Protein AF-A0A9D8RDN8-F1 (afdb_monomer_lite)

pLDDT: mean 76.09, std 19.17, range [31.53, 97.44]

Sequence (189 aa):
MEVVAQQPKKQHRLGSVKNFFGAIFNKKVRKIALMTGLLALLVVTGYLNFSLNQKAVSINAGSKTETNMFVTLKENRADSRTAQQMLLQEIVANQAASEEARAEAQTALTNLAETIAYENNTENLISAQCGYEDVIVSRNGNKLNVIVKSAESEISNENLQKIMKILATAMNKERLEPENGDMLYISMM

Radius of gyration: 28.7 Å; chains: 1; bounding box: 55×78×81 Å

Foldseek 3Di:
DDDDDDDDDDDDDPDDPVVVVVQCPPPVVVVVCVVVVVVVVVVVVVVVVVVVVVVVVVQDDPPVNVVVVLVVVVVVVVVVLVVLLVVLVCQLPDPPHDPVSNVVSVVVNVVSVLQVVLQVQLQVQLCVPLVFPGWGWHDDPPDIDIDTPDDPVSDDPVSVVSSVVSNVVSVCCVVPPPPDDDPPDDDDD

Structure (mmCIF, N/CA/C/O backbone):
data_AF-A0A9D8RDN8-F1
#
_entry.id   AF-A0A9D8RDN8-F1
#
loop_
_atom_site.group_PDB
_atom_site.id
_atom_site.type_symbol
_atom_site.label_atom_id
_atom_site.label_alt_id
_atom_site.label_comp_id
_atom_site.label_asym_id
_atom_site.label_entity_id
_atom_site.label_seq_id
_atom_site.pdbx_PDB_ins_code
_atom_site.Cartn_x
_atom_site.Cartn_y
_atom_site.Cartn_z
_atom_site.occupancy
_atom_site.B_iso_or_equiv
_atom_site.auth_seq_id
_atom_site.auth_comp_id
_atom_site.auth_asym_id
_atom_site.auth_atom_id
_atom_site.pdbx_PDB_model_num
ATOM 1 N N . MET A 1 1 ? -33.673 -60.485 44.240 1.00 45.62 1 MET A N 1
ATOM 2 C CA . MET A 1 1 ? -32.841 -59.498 44.954 1.00 45.62 1 MET A CA 1
ATOM 3 C C . MET A 1 1 ? -31.570 -59.322 44.155 1.00 45.62 1 MET A C 1
ATOM 5 O O . MET A 1 1 ? -30.733 -60.206 44.198 1.00 45.62 1 MET A O 1
ATOM 9 N N . GLU A 1 2 ? -31.447 -58.228 43.412 1.00 43.41 2 GLU A N 1
ATOM 10 C CA . GLU A 1 2 ? -30.147 -57.735 42.958 1.00 43.41 2 GLU A CA 1
ATOM 11 C C . GLU A 1 2 ? -30.277 -56.218 42.801 1.00 43.41 2 GLU A C 1
ATOM 13 O O . GLU A 1 2 ? -31.117 -55.723 42.050 1.00 43.41 2 GLU A O 1
ATOM 18 N N . VAL A 1 3 ? -29.552 -55.484 43.643 1.00 47.28 3 VAL A N 1
ATOM 19 C CA . VAL A 1 3 ? -29.590 -54.023 43.725 1.00 47.28 3 VAL A CA 1
ATOM 20 C C . VAL A 1 3 ? -28.458 -53.498 42.852 1.00 47.28 3 VAL A C 1
ATOM 22 O O . VAL A 1 3 ? -27.286 -53.680 43.170 1.00 47.28 3 VAL A O 1
ATOM 25 N N . VAL A 1 4 ? -28.815 -52.854 41.742 1.00 48.41 4 VAL A N 1
ATOM 26 C CA . VAL A 1 4 ? -27.877 -52.187 40.831 1.00 48.41 4 VAL A CA 1
ATOM 27 C C . VAL A 1 4 ? -27.330 -50.930 41.514 1.00 48.41 4 VAL A C 1
ATOM 29 O O . VAL A 1 4 ? -28.049 -49.950 41.708 1.00 48.41 4 VAL A O 1
ATOM 32 N N . ALA A 1 5 ? -26.051 -50.954 41.891 1.00 53.06 5 ALA A N 1
ATOM 33 C CA . ALA A 1 5 ? -25.347 -49.813 42.468 1.00 53.06 5 ALA A CA 1
ATOM 34 C C . ALA A 1 5 ? -24.904 -48.821 41.373 1.00 53.06 5 ALA A C 1
ATOM 36 O O . ALA A 1 5 ? -24.155 -49.168 40.460 1.00 53.06 5 ALA A O 1
ATOM 37 N N . GLN A 1 6 ? -25.353 -47.568 41.479 1.00 56.22 6 GLN A N 1
ATOM 38 C CA . GLN A 1 6 ? -24.897 -46.450 40.648 1.00 56.22 6 GLN A CA 1
ATOM 39 C C . GLN A 1 6 ? -23.481 -46.005 41.052 1.00 56.22 6 GLN A C 1
ATOM 41 O O . GLN A 1 6 ? -23.185 -45.855 42.237 1.00 56.22 6 GLN A O 1
ATOM 46 N N . GLN A 1 7 ? -22.616 -45.732 40.070 1.00 50.09 7 GLN A N 1
ATOM 47 C CA . GLN A 1 7 ? -21.300 -45.120 40.300 1.00 50.09 7 GLN A CA 1
ATOM 48 C C . GLN A 1 7 ? -21.375 -43.578 40.349 1.00 50.09 7 GLN A C 1
ATOM 50 O O . GLN A 1 7 ? -22.148 -42.986 39.591 1.00 50.09 7 GLN A O 1
ATOM 55 N N . PRO A 1 8 ? -20.553 -42.890 41.171 1.00 48.66 8 PRO A N 1
ATOM 56 C CA . PRO A 1 8 ? -20.552 -41.429 41.241 1.00 48.66 8 PRO A CA 1
ATOM 57 C C . PRO A 1 8 ? -19.751 -40.771 40.100 1.00 48.66 8 PRO A C 1
ATOM 59 O O . PRO A 1 8 ? -18.640 -41.180 39.758 1.00 48.66 8 PRO A O 1
ATOM 62 N N . LYS A 1 9 ? -20.311 -39.690 39.539 1.00 51.94 9 LYS A N 1
ATOM 63 C CA . LYS A 1 9 ? -19.714 -38.844 38.490 1.00 51.94 9 LYS A CA 1
ATOM 64 C C . LYS A 1 9 ? -18.412 -38.186 38.978 1.00 51.94 9 LYS A C 1
ATOM 66 O O . LYS A 1 9 ? -18.431 -37.387 39.913 1.00 51.94 9 LYS A O 1
ATOM 71 N N . LYS A 1 10 ? -17.288 -38.453 38.302 1.00 51.03 10 LYS A N 1
ATOM 72 C CA . LYS A 1 10 ? -16.025 -37.720 38.499 1.00 51.03 10 LYS A CA 1
AT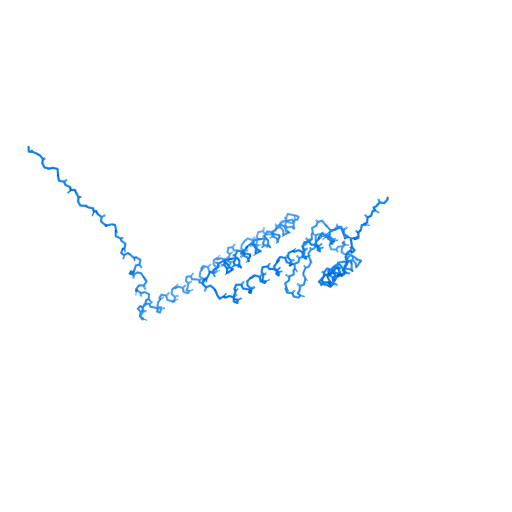OM 73 C C . LYS A 1 10 ? -16.151 -36.310 37.915 1.00 51.03 10 LYS A C 1
ATOM 75 O O . LYS A 1 10 ? -16.248 -36.149 36.702 1.00 51.03 10 LYS A O 1
ATOM 80 N N . GLN A 1 11 ? -16.127 -35.291 38.770 1.00 57.41 11 GLN A N 1
ATOM 81 C CA . GLN A 1 11 ? -15.975 -33.903 38.337 1.00 57.41 11 GLN A CA 1
ATOM 82 C C . GLN A 1 11 ? -14.539 -33.667 37.844 1.00 57.41 11 GLN A C 1
ATOM 84 O O . GLN A 1 11 ? -13.569 -33.899 38.569 1.00 57.41 11 GLN A O 1
ATOM 89 N N . HIS A 1 12 ? -14.406 -33.234 36.592 1.00 44.75 12 HIS A N 1
ATOM 90 C CA . HIS A 1 12 ? -13.127 -32.956 35.944 1.00 44.75 12 HIS A CA 1
ATOM 91 C C . HIS A 1 12 ? -12.540 -31.631 36.468 1.00 44.75 12 HIS A C 1
ATOM 93 O O . HIS A 1 12 ? -13.212 -30.602 36.509 1.00 44.75 12 HIS A O 1
ATOM 99 N N . ARG A 1 13 ? -11.283 -31.667 36.925 1.00 56.88 13 ARG A N 1
ATOM 100 C CA . ARG A 1 13 ? -10.620 -30.603 37.696 1.00 56.88 13 ARG A CA 1
ATOM 101 C C . ARG A 1 13 ? -10.275 -29.385 36.827 1.00 56.88 13 ARG A C 1
ATOM 103 O O . ARG A 1 13 ? -9.250 -29.385 36.155 1.00 56.88 13 ARG A O 1
ATOM 110 N N . LEU A 1 14 ? -11.049 -28.302 36.918 1.00 53.56 14 LEU A N 1
ATOM 111 C CA . LEU A 1 14 ? -10.698 -26.987 36.349 1.00 53.56 14 LEU A CA 1
ATOM 112 C C . LEU A 1 14 ? -9.956 -26.103 37.379 1.00 53.56 14 LEU A C 1
ATOM 114 O O . LEU A 1 14 ? -10.378 -24.997 37.709 1.00 53.56 14 LEU A O 1
ATOM 118 N N . GLY A 1 15 ? -8.868 -26.630 37.954 1.00 52.12 15 GLY A N 1
ATOM 119 C CA . GLY A 1 15 ? -8.150 -26.003 39.077 1.00 52.12 15 GLY A CA 1
ATOM 120 C C . GLY A 1 15 ? -6.841 -25.281 38.735 1.00 52.12 15 GLY A C 1
ATOM 121 O O . GLY A 1 15 ? -6.293 -24.608 39.600 1.00 52.12 15 GLY A O 1
ATOM 122 N N . SER A 1 16 ? -6.310 -25.404 37.512 1.00 57.09 16 SER A N 1
ATOM 123 C CA . SER A 1 16 ? -4.911 -25.007 37.249 1.00 57.09 16 SER A CA 1
ATOM 124 C C . SER A 1 16 ? -4.726 -23.563 36.761 1.00 57.09 16 SER A C 1
ATOM 126 O O . SER A 1 16 ? -3.730 -22.929 37.097 1.00 57.09 16 SER A O 1
ATOM 128 N N . VAL A 1 17 ? -5.684 -22.999 36.015 1.00 58.00 17 VAL A N 1
ATOM 129 C CA . VAL A 1 17 ? -5.518 -21.671 35.380 1.00 58.00 17 VAL A CA 1
ATOM 130 C C . VAL A 1 17 ? -5.727 -20.519 36.372 1.00 58.00 17 VAL A C 1
ATOM 132 O O . VAL A 1 17 ? -5.027 -19.509 36.318 1.00 58.00 17 VAL A O 1
ATOM 135 N N . LYS A 1 18 ? -6.635 -20.684 37.344 1.00 52.75 18 LYS A N 1
ATOM 136 C CA . LYS A 1 18 ? -6.927 -19.658 38.364 1.00 52.75 18 LYS A CA 1
ATOM 137 C C . LYS A 1 18 ? -5.732 -19.390 39.289 1.00 52.75 18 LYS A C 1
ATOM 139 O O . LYS A 1 18 ? -5.486 -18.245 39.658 1.00 52.75 18 LYS A O 1
ATOM 144 N N . ASN A 1 19 ? -4.947 -20.423 39.594 1.00 53.94 19 ASN A N 1
ATOM 145 C CA . ASN A 1 19 ? -3.760 -20.299 40.444 1.00 53.94 19 ASN A CA 1
ATOM 146 C C . ASN A 1 19 ? -2.587 -19.619 39.716 1.00 53.94 19 ASN A C 1
ATOM 148 O O . ASN A 1 19 ? -1.761 -18.974 40.361 1.00 53.94 19 ASN A O 1
ATOM 152 N N . PHE A 1 20 ? -2.535 -19.719 38.383 1.00 56.84 20 PHE A N 1
ATOM 153 C CA . PHE A 1 20 ? -1.478 -19.120 37.567 1.00 56.84 20 PHE A CA 1
ATOM 154 C C . PHE A 1 20 ? -1.588 -17.590 37.531 1.00 56.84 20 PHE A C 1
ATOM 156 O O . PHE A 1 20 ? -0.613 -16.896 37.801 1.00 56.84 20 PHE A O 1
ATOM 163 N N . PHE A 1 21 ? -2.794 -17.054 37.311 1.00 58.03 21 PHE A N 1
ATOM 164 C CA . PHE A 1 21 ? -3.026 -15.606 37.353 1.00 58.03 21 PHE A CA 1
ATOM 165 C C . PHE A 1 21 ? -2.888 -15.025 38.767 1.00 58.03 21 PHE A C 1
ATOM 167 O O . PHE A 1 21 ? -2.326 -13.944 38.926 1.00 58.03 21 PHE A O 1
ATOM 174 N N . GLY A 1 22 ? -3.315 -15.749 39.809 1.00 58.53 22 GLY A N 1
ATOM 175 C CA . GLY A 1 22 ? -3.190 -15.292 41.200 1.00 58.53 22 GLY A CA 1
ATOM 176 C C . GLY A 1 22 ? -1.740 -15.096 41.667 1.00 58.53 22 GLY A C 1
ATOM 177 O O . GLY A 1 22 ? -1.450 -14.155 42.406 1.00 58.53 22 GLY A O 1
ATOM 178 N N . ALA A 1 23 ? -0.805 -15.926 41.193 1.00 57.91 23 ALA A N 1
ATOM 179 C CA . ALA A 1 23 ? 0.614 -15.816 41.540 1.00 57.91 23 ALA A CA 1
ATOM 180 C C . ALA A 1 23 ? 1.294 -14.568 40.937 1.00 57.91 23 ALA A C 1
ATOM 182 O O . ALA A 1 23 ? 2.203 -14.004 41.550 1.00 57.91 23 ALA A O 1
ATOM 183 N N . ILE A 1 24 ? 0.823 -14.098 39.775 1.00 55.66 24 ILE A N 1
ATOM 184 C CA . ILE A 1 24 ? 1.365 -12.934 39.050 1.00 55.66 24 ILE A CA 1
ATOM 185 C C . ILE A 1 24 ? 1.115 -11.618 39.818 1.00 55.66 24 ILE A C 1
ATOM 187 O O . ILE A 1 24 ? 1.923 -10.690 39.740 1.00 55.66 24 ILE A O 1
ATOM 191 N N . PHE A 1 25 ? 0.052 -11.545 40.630 1.00 59.78 25 PHE A N 1
ATOM 192 C CA . PHE A 1 25 ? -0.287 -10.362 41.437 1.00 59.78 25 PHE A CA 1
ATOM 193 C C . PHE A 1 25 ? 0.468 -10.263 42.777 1.00 59.78 25 PHE A C 1
ATOM 195 O O . PHE A 1 25 ? 0.330 -9.265 43.488 1.00 59.78 25 PHE A O 1
ATOM 202 N N . ASN A 1 26 ? 1.315 -11.237 43.132 1.00 71.31 26 ASN A N 1
ATOM 203 C CA . ASN A 1 26 ? 2.139 -11.147 44.338 1.00 71.31 26 ASN A CA 1
ATOM 204 C C . ASN A 1 26 ? 3.275 -10.122 44.147 1.00 71.31 26 ASN A C 1
ATOM 206 O O . ASN A 1 26 ? 4.078 -10.233 43.224 1.00 71.31 26 ASN A O 1
ATOM 210 N N . LYS A 1 27 ? 3.397 -9.146 45.059 1.00 65.94 27 LYS A N 1
ATOM 211 C CA . LYS A 1 27 ? 4.351 -8.018 44.985 1.00 65.94 27 LYS A CA 1
ATOM 212 C C . LYS A 1 27 ? 5.818 -8.439 44.771 1.00 65.94 27 LYS A C 1
ATOM 214 O O . LYS A 1 27 ? 6.570 -7.686 44.153 1.00 65.94 27 LYS A O 1
ATOM 219 N N . LYS A 1 28 ? 6.227 -9.624 45.252 1.00 67.88 28 LYS A N 1
ATOM 220 C CA . LYS A 1 28 ? 7.582 -10.180 45.048 1.00 67.88 28 LYS A CA 1
ATOM 221 C C . LYS A 1 28 ? 7.729 -10.900 43.700 1.00 67.88 28 LYS A C 1
ATOM 223 O O . LYS A 1 28 ? 8.726 -10.702 43.012 1.00 67.88 28 LYS A O 1
ATOM 228 N N . VAL A 1 29 ? 6.722 -11.678 43.298 1.00 64.88 29 VAL A N 1
ATOM 229 C CA . VAL A 1 29 ? 6.714 -12.451 42.039 1.00 64.88 29 VAL A CA 1
ATOM 230 C C . VAL A 1 29 ? 6.503 -11.540 40.830 1.00 64.88 29 VAL A C 1
ATOM 232 O O . VAL A 1 29 ? 7.102 -11.773 39.791 1.00 64.88 29 VAL A O 1
ATOM 235 N N . ARG A 1 30 ? 5.754 -10.440 40.983 1.00 68.94 30 ARG A N 1
ATOM 236 C CA . ARG A 1 30 ? 5.486 -9.448 39.933 1.00 68.94 30 ARG A CA 1
ATOM 237 C C . ARG A 1 30 ? 6.766 -8.895 39.312 1.00 68.94 30 ARG A C 1
ATOM 239 O O . ARG A 1 30 ? 6.854 -8.811 38.097 1.00 68.94 30 ARG A O 1
ATOM 246 N N . LYS A 1 31 ? 7.777 -8.547 40.117 1.00 72.12 31 LYS A N 1
ATOM 247 C CA . LYS A 1 31 ? 9.054 -8.032 39.588 1.00 72.12 31 LYS A CA 1
ATOM 248 C C . LYS A 1 31 ? 9.824 -9.100 38.809 1.00 72.12 31 LYS A C 1
ATOM 250 O O . LYS A 1 31 ? 10.351 -8.799 37.748 1.00 72.12 31 LYS A O 1
ATOM 255 N N . ILE A 1 32 ? 9.854 -10.336 39.308 1.00 80.81 32 ILE A N 1
ATOM 256 C CA . ILE A 1 32 ? 10.555 -11.451 38.654 1.00 80.81 32 ILE A CA 1
ATOM 257 C C . ILE A 1 32 ? 9.836 -11.846 37.358 1.00 80.81 32 ILE A C 1
ATOM 259 O O . ILE A 1 32 ? 10.483 -11.947 36.326 1.00 80.81 32 ILE A O 1
ATOM 263 N N . ALA A 1 33 ? 8.508 -11.979 37.391 1.00 77.19 33 ALA A N 1
ATOM 264 C CA . ALA A 1 33 ? 7.679 -12.306 36.233 1.00 77.19 33 ALA A CA 1
ATOM 265 C C . ALA A 1 33 ? 7.740 -11.227 35.140 1.00 77.19 33 ALA A C 1
ATOM 267 O O . ALA A 1 33 ? 7.762 -11.554 33.958 1.00 77.19 33 ALA A O 1
ATOM 268 N N . LEU A 1 34 ? 7.815 -9.945 35.521 1.00 77.88 34 LEU A N 1
ATOM 269 C CA . LEU A 1 34 ? 8.030 -8.851 34.569 1.00 77.88 34 LEU A CA 1
ATOM 270 C C . LEU A 1 34 ? 9.421 -8.923 33.925 1.00 77.88 34 LEU A C 1
ATOM 272 O O . LEU A 1 34 ? 9.534 -8.738 32.719 1.00 77.88 34 LEU A O 1
ATOM 276 N N . MET A 1 35 ? 10.470 -9.226 34.696 1.00 77.19 35 MET A N 1
ATOM 277 C CA . MET A 1 35 ? 11.841 -9.299 34.173 1.00 77.19 35 MET A CA 1
ATOM 278 C C . MET A 1 35 ? 12.063 -10.521 33.274 1.00 77.19 35 MET A C 1
ATOM 280 O O . MET A 1 35 ? 12.657 -10.394 32.205 1.00 77.19 35 MET A O 1
ATOM 284 N N . THR A 1 36 ? 11.557 -11.697 33.656 1.00 80.31 36 THR A N 1
ATOM 285 C CA . THR A 1 36 ? 11.647 -12.904 32.820 1.00 80.31 36 THR A CA 1
ATOM 286 C C . THR A 1 36 ? 10.751 -12.808 31.590 1.00 80.31 36 THR A C 1
ATOM 288 O O . THR A 1 36 ? 11.163 -13.228 30.512 1.00 80.31 36 THR A O 1
ATOM 291 N N . GLY A 1 37 ? 9.568 -12.199 31.719 1.00 81.44 37 GLY A N 1
ATOM 292 C CA . GLY A 1 37 ? 8.687 -11.896 30.593 1.00 81.44 37 GLY A CA 1
ATOM 293 C C . GLY A 1 37 ? 9.330 -10.935 29.592 1.00 81.44 37 GLY A C 1
ATOM 294 O O . GLY A 1 37 ? 9.278 -11.189 28.392 1.00 81.44 37 GLY A O 1
ATOM 295 N N . LEU A 1 38 ? 10.006 -9.883 30.071 1.00 80.50 38 LEU A N 1
ATOM 296 C CA . LEU A 1 38 ? 10.715 -8.932 29.210 1.00 80.50 38 LEU A CA 1
ATOM 297 C C . LEU A 1 38 ? 11.895 -9.587 28.477 1.00 80.50 38 LEU A C 1
ATOM 299 O O . LEU A 1 38 ? 12.082 -9.347 27.287 1.00 80.50 38 LEU A O 1
ATOM 303 N N . LEU A 1 39 ? 12.654 -10.455 29.155 1.00 86.06 39 LEU A N 1
ATOM 304 C CA . LEU A 1 39 ? 13.759 -11.195 28.540 1.00 86.06 39 LEU A CA 1
ATOM 305 C C . LEU A 1 39 ? 13.264 -12.213 27.500 1.00 86.06 39 LEU A C 1
ATOM 307 O O . LEU A 1 39 ? 13.831 -12.300 26.413 1.00 86.06 39 LEU A O 1
ATOM 311 N N . ALA A 1 40 ? 12.186 -12.943 27.797 1.00 86.38 40 ALA A N 1
ATOM 312 C CA . ALA A 1 40 ? 11.563 -13.869 26.852 1.00 86.38 40 ALA A CA 1
ATOM 313 C C . ALA A 1 40 ? 11.027 -13.135 25.614 1.00 86.38 40 ALA A C 1
ATOM 315 O O . ALA A 1 40 ? 11.231 -13.593 24.491 1.00 86.38 40 ALA A O 1
ATOM 316 N N . LEU A 1 41 ? 10.419 -11.960 25.805 1.00 85.25 41 LEU A N 1
ATOM 317 C CA . LEU A 1 41 ? 9.970 -11.109 24.707 1.00 85.25 41 LEU A CA 1
ATOM 318 C C . LEU A 1 41 ? 11.153 -10.634 23.850 1.00 85.25 41 LEU A C 1
ATOM 320 O O . LEU A 1 41 ? 11.040 -10.627 22.628 1.00 85.25 41 LEU A O 1
ATOM 324 N N . LEU A 1 42 ? 12.298 -10.300 24.458 1.00 86.19 42 LEU A N 1
ATOM 325 C CA . LEU A 1 42 ? 13.508 -9.894 23.733 1.00 86.19 42 LEU A CA 1
ATOM 326 C C . LEU A 1 42 ? 14.086 -11.030 22.883 1.00 86.19 42 LEU A C 1
ATOM 328 O O . LEU A 1 42 ? 14.479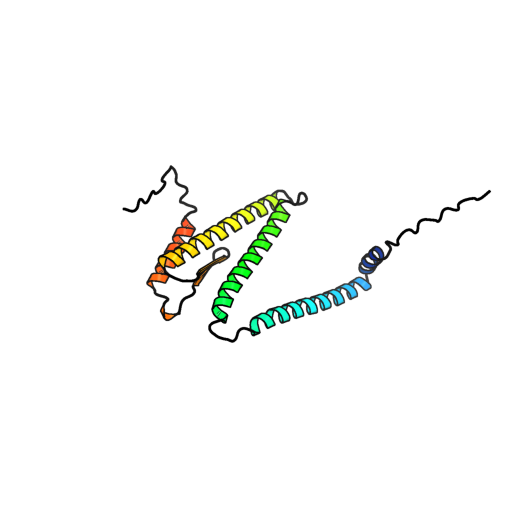 -10.800 21.743 1.00 86.19 42 LEU A O 1
ATOM 332 N N . VAL A 1 43 ? 14.106 -12.256 23.413 1.00 88.38 43 VAL A N 1
ATOM 333 C CA . VAL A 1 43 ? 14.563 -13.443 22.674 1.00 88.38 43 VAL A CA 1
ATOM 334 C C . VAL A 1 43 ? 13.619 -13.756 21.516 1.00 88.38 43 VAL A C 1
ATOM 336 O O . VAL A 1 43 ? 14.090 -14.007 20.413 1.00 88.38 43 VAL A O 1
ATOM 339 N N . VAL A 1 44 ? 12.301 -13.680 21.723 1.00 85.50 44 VAL A N 1
ATOM 340 C CA . VAL A 1 44 ? 11.311 -13.889 20.652 1.00 85.50 44 VAL A CA 1
ATOM 341 C C . VAL A 1 44 ? 11.415 -12.799 19.590 1.00 85.50 44 VAL A C 1
ATOM 343 O O . VAL A 1 44 ? 11.428 -13.109 18.404 1.00 85.50 44 VAL A O 1
ATOM 346 N N . THR A 1 45 ? 11.550 -11.536 19.998 1.00 83.75 45 THR A N 1
ATOM 347 C CA . THR A 1 45 ? 11.674 -10.399 19.075 1.00 83.75 45 THR A CA 1
ATOM 348 C C . THR A 1 45 ? 12.990 -10.464 18.297 1.00 83.75 45 THR A C 1
ATOM 350 O O . THR A 1 45 ? 12.997 -10.265 17.085 1.00 83.75 45 THR A O 1
ATOM 353 N N . GLY A 1 46 ? 14.097 -10.808 18.961 1.00 85.75 46 GLY A N 1
ATOM 354 C CA . GLY A 1 46 ? 15.400 -11.015 18.328 1.00 85.75 46 GLY A CA 1
ATOM 355 C C . GLY A 1 46 ? 15.418 -12.222 17.388 1.00 85.75 46 GLY A C 1
ATOM 356 O O . GLY A 1 46 ? 15.968 -12.136 16.293 1.00 85.75 46 GLY A O 1
ATOM 357 N N . TYR A 1 47 ? 14.758 -13.320 17.765 1.00 84.88 47 TYR A N 1
ATOM 358 C CA . TYR A 1 47 ? 14.613 -14.506 16.920 1.00 84.88 47 TYR A CA 1
ATOM 359 C C . TYR A 1 47 ? 13.739 -14.234 15.691 1.00 84.88 47 TYR A C 1
ATOM 361 O O . TYR A 1 47 ? 14.115 -14.619 14.585 1.00 84.88 47 TYR A O 1
ATOM 369 N N . LEU A 1 48 ? 12.613 -13.527 15.851 1.00 78.94 48 LEU A N 1
ATOM 370 C CA . LEU A 1 48 ? 11.785 -13.082 14.726 1.00 78.94 48 LEU A CA 1
ATOM 371 C C . LEU A 1 48 ? 12.590 -12.185 13.788 1.00 78.94 48 LEU A C 1
ATOM 373 O O . LEU A 1 48 ? 12.585 -12.420 12.585 1.00 78.94 48 LEU A O 1
ATOM 377 N N . ASN A 1 49 ? 13.327 -11.210 14.326 1.00 80.25 49 ASN A N 1
ATOM 378 C CA . ASN A 1 49 ? 14.164 -10.324 13.522 1.00 80.25 49 ASN A CA 1
ATOM 379 C C . ASN A 1 49 ? 15.221 -11.120 12.732 1.00 80.25 49 ASN A C 1
ATOM 381 O O . ASN A 1 49 ? 15.314 -10.974 11.520 1.00 80.25 49 ASN A O 1
ATOM 385 N N . PHE A 1 50 ? 15.935 -12.047 13.376 1.00 78.88 50 PHE A N 1
ATOM 386 C CA . PHE A 1 50 ? 16.955 -12.883 12.735 1.00 78.88 50 PHE A CA 1
ATOM 387 C C . PHE A 1 50 ? 16.386 -13.861 11.689 1.00 78.88 50 PHE A C 1
ATOM 389 O O . PHE A 1 50 ? 16.971 -14.040 10.622 1.00 78.88 50 PHE A O 1
ATOM 396 N N . SER A 1 51 ? 15.232 -14.476 11.957 1.00 78.25 51 SER A N 1
ATOM 397 C CA . SER A 1 51 ? 14.554 -15.385 11.019 1.00 78.25 51 SER A CA 1
ATOM 398 C C . SER A 1 51 ? 14.022 -14.646 9.785 1.00 78.25 51 SER A C 1
ATOM 400 O O . SER A 1 51 ? 14.145 -15.132 8.661 1.00 78.25 51 SER A O 1
ATOM 402 N N . LEU A 1 52 ? 13.504 -13.428 9.972 1.00 61.97 52 LEU A N 1
ATOM 403 C CA . LEU A 1 52 ? 13.071 -12.559 8.876 1.00 61.97 52 LEU A CA 1
ATOM 404 C C . LEU A 1 52 ? 14.263 -12.038 8.058 1.00 61.97 52 LEU A C 1
ATOM 406 O O . LEU A 1 52 ? 14.184 -11.989 6.833 1.00 61.97 52 LEU A O 1
ATOM 410 N N . ASN A 1 53 ? 15.391 -11.727 8.703 1.00 66.25 53 ASN A N 1
ATOM 411 C CA . ASN A 1 53 ? 16.577 -11.215 8.012 1.00 66.25 53 ASN A CA 1
ATOM 412 C C . ASN A 1 53 ? 17.363 -12.314 7.263 1.00 66.25 53 ASN A C 1
ATOM 414 O O . ASN A 1 53 ? 17.962 -12.044 6.228 1.00 66.25 53 ASN A O 1
ATOM 418 N N . GLN A 1 54 ? 17.309 -13.581 7.693 1.00 59.22 54 GLN A N 1
ATOM 419 C CA . GLN A 1 54 ? 17.878 -14.696 6.913 1.00 59.22 54 GLN A CA 1
ATOM 420 C C . GLN A 1 54 ? 17.128 -14.958 5.595 1.00 59.22 54 GLN A C 1
ATOM 422 O O . GLN A 1 54 ? 17.747 -15.341 4.599 1.00 59.22 54 GLN A O 1
ATOM 427 N N . LYS A 1 55 ? 15.815 -14.686 5.542 1.00 56.31 55 LYS A N 1
ATOM 428 C CA . LYS A 1 55 ? 15.055 -14.716 4.280 1.00 56.31 55 LYS A CA 1
ATOM 429 C C . LYS A 1 55 ? 15.519 -13.625 3.305 1.00 56.31 55 LYS A C 1
ATOM 431 O O . LYS A 1 55 ? 15.531 -13.865 2.103 1.00 56.31 55 LYS A O 1
ATOM 436 N N . ALA A 1 56 ? 15.981 -12.480 3.814 1.00 57.66 56 ALA A N 1
ATOM 437 C CA . ALA A 1 56 ? 16.553 -11.401 3.006 1.00 57.66 56 ALA A CA 1
ATOM 438 C C . ALA A 1 56 ? 17.988 -11.695 2.507 1.00 57.66 56 ALA A C 1
ATOM 440 O O . ALA A 1 56 ? 18.374 -11.229 1.441 1.00 57.66 56 ALA A O 1
ATOM 441 N N . VAL A 1 57 ? 18.773 -12.511 3.225 1.00 51.50 57 VAL A N 1
ATOM 442 C CA . VAL A 1 57 ? 20.171 -12.855 2.866 1.00 51.50 57 VAL A CA 1
ATOM 443 C C . VAL A 1 57 ? 20.273 -13.933 1.768 1.00 51.50 57 VAL A C 1
ATOM 445 O O . VAL A 1 57 ? 21.321 -14.095 1.149 1.00 51.50 57 VAL A O 1
ATOM 448 N N . SER A 1 58 ? 19.175 -14.619 1.435 1.00 50.94 58 SER A N 1
ATOM 449 C CA . SER A 1 58 ? 19.138 -15.638 0.363 1.00 50.94 58 SER A CA 1
ATOM 450 C C . SER A 1 58 ? 19.060 -15.046 -1.059 1.00 50.94 58 SER A C 1
ATOM 452 O O . SER A 1 58 ? 18.941 -15.775 -2.043 1.00 50.94 58 SER A O 1
ATOM 454 N N . ILE A 1 59 ? 19.107 -13.719 -1.182 1.00 50.03 59 ILE A N 1
ATOM 455 C CA . ILE A 1 59 ? 18.937 -12.978 -2.430 1.00 50.03 59 ILE A CA 1
ATOM 456 C C . ILE A 1 59 ? 20.308 -12.785 -3.099 1.00 50.03 59 ILE A C 1
ATOM 458 O O . ILE A 1 59 ? 20.899 -11.715 -3.039 1.00 50.03 59 ILE A O 1
ATOM 462 N N . ASN A 1 60 ? 20.852 -13.832 -3.720 1.00 57.50 60 ASN A N 1
ATOM 463 C CA . ASN A 1 60 ? 22.003 -13.707 -4.624 1.00 57.50 60 ASN A CA 1
ATOM 464 C C . ASN A 1 60 ? 21.943 -14.758 -5.744 1.00 57.50 60 ASN A C 1
ATOM 466 O O . ASN A 1 60 ? 22.597 -15.795 -5.679 1.00 57.50 60 ASN A O 1
ATOM 470 N N . ALA A 1 61 ? 21.150 -14.477 -6.782 1.00 45.47 61 ALA A N 1
ATOM 471 C CA . ALA A 1 61 ? 21.352 -14.977 -8.145 1.00 45.47 61 ALA A CA 1
ATOM 472 C C . ALA A 1 61 ? 20.536 -14.106 -9.121 1.00 45.47 61 ALA A C 1
ATOM 474 O O . ALA A 1 61 ? 19.308 -14.204 -9.190 1.00 45.47 61 ALA A O 1
ATOM 475 N N . GLY A 1 62 ? 21.234 -13.220 -9.840 1.00 51.09 62 GLY A N 1
ATOM 476 C CA . GLY A 1 62 ? 20.662 -12.257 -10.784 1.00 51.09 62 GLY A CA 1
ATOM 477 C C . GLY A 1 62 ? 19.719 -12.893 -11.812 1.00 51.09 62 GLY A C 1
ATOM 478 O O . GLY A 1 62 ? 19.870 -14.054 -12.182 1.00 51.09 62 GLY A O 1
ATOM 479 N N . SER A 1 63 ? 18.727 -12.110 -12.243 1.00 51.94 63 SER A N 1
ATOM 480 C CA . SER A 1 63 ? 17.551 -12.460 -13.064 1.00 51.94 63 SER A CA 1
ATOM 481 C C . SER A 1 63 ? 16.370 -13.112 -12.324 1.00 51.94 63 SER A C 1
ATOM 483 O O . SER A 1 63 ? 15.242 -12.664 -12.513 1.00 51.94 63 SER A O 1
ATOM 485 N N . LYS A 1 64 ? 16.571 -14.069 -11.404 1.00 50.66 64 LYS A N 1
ATOM 486 C CA . LYS A 1 64 ? 15.451 -14.611 -10.591 1.00 50.66 64 LYS A CA 1
ATOM 487 C C . LYS A 1 64 ? 15.070 -13.713 -9.411 1.00 50.66 64 LYS A C 1
ATOM 489 O O . LYS A 1 64 ? 13.944 -13.782 -8.928 1.00 50.66 64 LYS A O 1
ATOM 494 N N . THR A 1 65 ? 15.992 -12.862 -8.969 1.00 54.59 65 THR A N 1
ATOM 495 C CA . THR A 1 65 ? 15.796 -11.917 -7.864 1.00 54.59 65 THR A CA 1
ATOM 496 C C . THR A 1 65 ? 14.793 -10.800 -8.177 1.00 54.59 65 THR A C 1
ATOM 498 O O . THR A 1 65 ? 14.018 -10.446 -7.297 1.00 54.59 65 THR A O 1
ATOM 501 N N . GLU A 1 66 ? 14.760 -10.250 -9.396 1.00 53.97 66 GLU A N 1
ATOM 502 C CA . GLU A 1 66 ? 13.905 -9.085 -9.696 1.00 53.97 66 GLU A CA 1
ATOM 503 C C . GLU A 1 66 ? 12.429 -9.451 -9.856 1.00 53.97 66 GLU A C 1
ATOM 505 O O . GLU A 1 66 ? 11.574 -8.813 -9.243 1.00 53.97 66 GLU A O 1
ATOM 510 N N . THR A 1 67 ? 12.123 -10.535 -10.579 1.00 58.66 67 THR A N 1
ATOM 511 C CA . THR A 1 67 ? 10.763 -11.099 -10.599 1.00 58.66 67 THR A CA 1
ATOM 512 C C . THR A 1 67 ? 10.316 -11.467 -9.182 1.00 58.66 67 THR A C 1
ATOM 514 O O . THR A 1 67 ? 9.183 -11.188 -8.804 1.00 58.66 67 THR A O 1
ATOM 517 N N . ASN A 1 68 ? 11.217 -12.020 -8.359 1.00 75.81 68 ASN A N 1
ATOM 518 C CA . ASN A 1 68 ? 10.917 -12.324 -6.960 1.00 75.81 68 ASN A CA 1
ATOM 519 C C . ASN A 1 68 ? 10.646 -11.047 -6.139 1.00 75.81 68 ASN A C 1
ATOM 521 O O . ASN A 1 68 ? 9.738 -11.035 -5.315 1.00 75.81 68 ASN A O 1
ATOM 525 N N . MET A 1 69 ? 11.350 -9.942 -6.408 1.00 85.81 69 MET A N 1
ATOM 526 C CA . MET A 1 69 ? 11.139 -8.673 -5.709 1.00 85.81 69 MET A CA 1
ATOM 527 C C . MET A 1 69 ? 9.756 -8.073 -5.993 1.00 85.81 69 MET A C 1
ATOM 529 O O . MET A 1 69 ? 9.047 -7.741 -5.047 1.00 85.81 69 MET A O 1
ATOM 533 N N . PHE A 1 70 ? 9.337 -7.954 -7.259 1.00 88.69 70 PHE A N 1
ATOM 534 C CA . PHE A 1 70 ? 8.013 -7.399 -7.592 1.00 88.69 70 PHE A CA 1
ATOM 535 C C . PHE A 1 70 ? 6.873 -8.274 -7.067 1.00 88.69 70 PHE A C 1
ATOM 537 O O . PHE A 1 70 ? 5.901 -7.747 -6.523 1.00 88.69 70 PHE A O 1
ATOM 544 N N . VAL A 1 71 ? 7.009 -9.600 -7.172 1.00 89.31 71 VAL A N 1
ATOM 545 C CA . VAL A 1 71 ? 6.049 -10.552 -6.593 1.00 89.31 71 VAL A CA 1
ATOM 546 C C . VAL A 1 71 ? 5.972 -10.369 -5.077 1.00 89.31 71 VAL A C 1
ATOM 548 O O . VAL A 1 71 ? 4.893 -10.105 -4.555 1.00 89.31 71 VAL A O 1
ATOM 551 N N . THR A 1 72 ? 7.116 -10.370 -4.388 1.00 89.31 72 THR A N 1
ATOM 552 C CA . THR A 1 72 ? 7.194 -10.176 -2.931 1.00 89.31 72 THR A CA 1
ATOM 553 C C . THR A 1 72 ? 6.600 -8.831 -2.497 1.00 89.31 72 THR A C 1
ATOM 555 O O . THR A 1 72 ? 5.889 -8.753 -1.499 1.00 89.31 72 THR A O 1
ATOM 558 N N . LEU A 1 73 ? 6.859 -7.745 -3.234 1.00 89.12 73 LEU A N 1
ATOM 559 C CA . LEU A 1 73 ? 6.293 -6.425 -2.937 1.00 89.12 73 LEU A CA 1
ATOM 560 C C . LEU A 1 73 ? 4.765 -6.415 -3.076 1.00 89.12 73 LEU A C 1
ATOM 562 O O . LEU A 1 73 ? 4.079 -5.852 -2.221 1.00 89.12 73 LEU A O 1
ATOM 566 N N . LYS A 1 74 ? 4.225 -7.049 -4.124 1.00 89.88 74 LYS A N 1
ATOM 567 C CA . LYS A 1 74 ? 2.775 -7.165 -4.330 1.00 89.88 74 LYS A CA 1
ATOM 568 C C . LYS A 1 74 ? 2.117 -8.021 -3.248 1.00 89.88 74 LYS A C 1
ATOM 570 O O . LYS A 1 74 ? 1.090 -7.604 -2.718 1.00 89.88 74 LYS A O 1
ATOM 575 N N . GLU A 1 75 ? 2.719 -9.155 -2.895 1.00 90.06 75 GLU A N 1
ATOM 576 C CA . GLU A 1 75 ? 2.247 -10.045 -1.826 1.00 90.06 75 GLU A CA 1
ATOM 577 C C . GLU A 1 75 ? 2.236 -9.330 -0.473 1.00 90.06 75 GLU A C 1
ATOM 579 O O . GLU A 1 75 ? 1.183 -9.203 0.145 1.00 90.06 75 GLU A O 1
ATOM 584 N N . ASN A 1 76 ? 3.360 -8.732 -0.065 1.00 89.00 76 ASN A N 1
ATOM 585 C CA . ASN A 1 76 ? 3.447 -7.980 1.191 1.00 89.00 76 ASN A CA 1
ATOM 586 C C . ASN A 1 76 ? 2.415 -6.841 1.263 1.00 89.00 76 ASN A C 1
ATOM 588 O O . ASN A 1 76 ? 1.844 -6.572 2.323 1.00 89.00 76 ASN A O 1
ATOM 592 N N . ARG A 1 77 ? 2.160 -6.158 0.138 1.00 90.19 77 ARG A N 1
ATOM 593 C CA . ARG A 1 77 ? 1.130 -5.115 0.049 1.00 90.19 77 ARG A CA 1
ATOM 594 C C . ARG A 1 77 ? -0.272 -5.700 0.214 1.00 90.19 77 ARG A C 1
ATOM 596 O O . ARG A 1 77 ? -1.078 -5.121 0.941 1.00 90.19 77 ARG A O 1
ATOM 603 N N . ALA A 1 78 ? -0.570 -6.819 -0.441 1.00 91.25 78 ALA A N 1
ATOM 604 C CA . ALA A 1 78 ? -1.859 -7.499 -0.326 1.00 91.25 78 ALA A CA 1
ATOM 605 C C . ALA A 1 78 ? -2.115 -7.993 1.107 1.00 91.25 78 ALA A C 1
ATOM 607 O O . ALA A 1 78 ? -3.193 -7.748 1.656 1.00 91.25 78 ALA A O 1
ATOM 608 N N . ASP A 1 79 ? -1.108 -8.588 1.743 1.00 92.00 79 ASP A N 1
ATOM 609 C CA . ASP A 1 79 ? -1.177 -9.057 3.126 1.00 92.00 79 ASP A CA 1
ATOM 610 C C . ASP A 1 79 ? -1.394 -7.894 4.098 1.00 92.00 79 ASP A C 1
ATOM 612 O O . ASP A 1 79 ? -2.279 -7.946 4.955 1.00 92.00 79 ASP A O 1
ATOM 616 N N . SER A 1 80 ? -0.641 -6.799 3.933 1.00 91.62 80 SER A N 1
ATOM 617 C CA . SER A 1 80 ? -0.792 -5.609 4.774 1.00 91.62 80 SER A CA 1
ATOM 618 C C . SER A 1 80 ? -2.182 -4.985 4.639 1.00 91.62 80 SER A C 1
ATOM 620 O O . SER A 1 80 ? -2.806 -4.669 5.651 1.00 91.62 80 SER A O 1
ATOM 622 N N . ARG A 1 81 ? -2.707 -4.856 3.414 1.00 93.44 81 ARG A N 1
ATOM 623 C CA . ARG A 1 81 ? -4.065 -4.339 3.172 1.00 93.44 81 ARG A CA 1
ATOM 624 C C . ARG A 1 81 ? -5.131 -5.244 3.777 1.00 93.44 81 ARG A C 1
ATOM 626 O O . ARG A 1 81 ? -6.060 -4.742 4.400 1.00 93.44 81 ARG A O 1
ATOM 633 N N . THR A 1 82 ? -4.976 -6.560 3.644 1.00 95.62 82 THR A N 1
ATOM 634 C CA . THR A 1 82 ? -5.897 -7.536 4.240 1.00 95.62 82 THR A CA 1
ATOM 635 C C . THR A 1 82 ? -5.909 -7.403 5.761 1.00 95.62 82 THR A C 1
ATOM 637 O O . THR A 1 82 ? -6.976 -7.287 6.358 1.00 95.62 82 THR A O 1
ATOM 640 N N . ALA A 1 83 ? -4.734 -7.322 6.391 1.00 94.31 83 ALA A N 1
ATOM 641 C CA . ALA A 1 83 ? -4.620 -7.132 7.833 1.00 94.31 83 ALA A CA 1
ATOM 642 C C . ALA A 1 83 ? -5.231 -5.797 8.303 1.00 94.31 83 ALA A C 1
ATOM 644 O O . ALA A 1 83 ? -5.959 -5.771 9.295 1.00 94.31 83 ALA A O 1
ATOM 645 N N . GLN A 1 84 ? -4.980 -4.699 7.579 1.00 94.25 84 GLN A N 1
ATOM 646 C CA . GLN A 1 84 ? -5.569 -3.386 7.872 1.00 94.25 84 GLN A CA 1
ATOM 647 C C . GLN A 1 84 ? -7.094 -3.416 7.754 1.00 94.25 84 GLN A C 1
ATOM 649 O O . GLN A 1 84 ? -7.792 -2.959 8.655 1.00 94.25 84 GLN A O 1
ATOM 654 N N . GLN A 1 85 ? -7.617 -3.995 6.673 1.00 94.69 85 GLN A N 1
ATOM 655 C CA . GLN A 1 85 ? -9.052 -4.117 6.455 1.00 94.69 85 GLN A CA 1
ATOM 656 C C . GLN A 1 85 ? -9.713 -4.955 7.554 1.00 94.69 85 GLN A C 1
ATOM 658 O O . GLN A 1 85 ? -10.734 -4.536 8.091 1.00 94.69 85 GLN A O 1
ATOM 663 N N . MET A 1 86 ? -9.125 -6.099 7.921 1.00 95.50 86 MET A N 1
ATOM 664 C CA . MET A 1 86 ? -9.638 -6.950 9.000 1.00 95.50 86 MET A CA 1
ATOM 665 C C . MET A 1 86 ? -9.701 -6.200 10.332 1.00 95.50 86 MET A C 1
ATOM 667 O O . MET A 1 86 ? -10.733 -6.235 10.997 1.00 95.50 86 MET A O 1
ATOM 671 N N . LEU A 1 87 ? -8.631 -5.485 10.696 1.00 95.56 87 LEU A N 1
ATOM 672 C CA . LEU A 1 87 ? -8.578 -4.708 11.934 1.00 95.56 87 LEU A CA 1
ATOM 673 C C . LEU A 1 87 ? -9.651 -3.612 11.962 1.00 95.56 87 LEU A C 1
ATOM 675 O O . LEU A 1 87 ? -10.361 -3.456 12.953 1.00 95.56 87 LEU A O 1
ATOM 679 N N . LEU A 1 88 ? -9.789 -2.853 10.874 1.00 96.94 88 LEU A N 1
ATOM 680 C CA . LEU A 1 88 ? -10.781 -1.782 10.798 1.00 96.94 88 LEU A CA 1
ATOM 681 C C . LEU A 1 88 ? -12.211 -2.335 10.832 1.00 96.94 88 LEU A C 1
ATOM 683 O O . LEU A 1 88 ? -13.064 -1.787 11.527 1.00 96.94 88 LEU A O 1
ATOM 687 N N . GLN A 1 89 ? -12.473 -3.446 10.140 1.00 97.06 89 GLN A N 1
ATOM 688 C CA . GLN A 1 89 ? -13.773 -4.120 10.175 1.00 97.06 89 GLN A CA 1
ATOM 689 C C . GLN A 1 89 ? -14.109 -4.660 11.569 1.00 97.06 89 GLN A C 1
ATOM 691 O O . GLN A 1 89 ? -15.261 -4.565 11.989 1.00 97.06 89 GLN A O 1
ATOM 696 N N . GLU A 1 90 ? -13.124 -5.178 12.306 1.00 97.44 90 GLU A N 1
ATOM 697 C CA . GLU A 1 90 ? -13.306 -5.596 13.698 1.00 97.44 90 GLU A CA 1
ATOM 698 C C . GLU A 1 90 ? -13.728 -4.415 14.582 1.00 97.44 90 GLU A C 1
ATOM 700 O O . GLU A 1 90 ? -14.671 -4.544 15.363 1.00 97.44 90 GLU A O 1
ATOM 705 N N . ILE A 1 91 ? -13.101 -3.244 14.414 1.00 96.56 91 ILE A N 1
ATOM 706 C CA . ILE A 1 91 ? -13.478 -2.024 15.145 1.00 96.56 91 ILE A CA 1
ATOM 707 C C . ILE A 1 91 ? -14.909 -1.602 14.794 1.00 96.56 91 ILE A C 1
ATOM 709 O O . ILE A 1 91 ? -15.700 -1.343 15.699 1.00 96.56 91 ILE A O 1
ATOM 713 N N . VAL A 1 92 ? -15.268 -1.580 13.506 1.00 96.06 92 VAL A N 1
ATOM 714 C CA . VAL A 1 92 ? -16.623 -1.222 13.045 1.00 96.06 92 VAL A CA 1
ATOM 715 C C . VAL A 1 92 ? -17.682 -2.178 13.611 1.00 96.06 92 VAL A C 1
ATOM 717 O O . VAL A 1 92 ? -18.753 -1.735 14.031 1.00 96.06 92 VAL A O 1
ATOM 720 N N . ALA A 1 93 ? -17.387 -3.479 13.655 1.00 96.12 93 ALA A N 1
ATOM 721 C CA . ALA A 1 93 ? -18.300 -4.506 14.154 1.00 96.12 93 ALA A CA 1
ATOM 722 C C . ALA A 1 93 ? -18.386 -4.566 15.692 1.00 96.12 93 ALA A C 1
ATOM 724 O O . ALA A 1 93 ? -19.334 -5.140 16.238 1.00 96.12 93 ALA A O 1
ATOM 725 N N . ASN A 1 94 ? -17.417 -3.988 16.408 1.00 95.81 94 ASN A N 1
ATOM 726 C CA . ASN A 1 94 ? -17.360 -4.036 17.862 1.00 95.81 94 ASN A CA 1
ATOM 727 C C . ASN A 1 94 ? -18.368 -3.069 18.504 1.00 95.81 94 ASN A C 1
ATOM 729 O O . ASN A 1 94 ? -18.134 -1.868 18.613 1.00 95.81 94 ASN A O 1
ATOM 733 N N . GLN A 1 95 ? -19.471 -3.611 19.023 1.00 92.25 95 GLN A N 1
ATOM 734 C CA . GLN A 1 95 ? -20.516 -2.834 19.704 1.00 92.25 95 GLN A CA 1
ATOM 735 C C . GLN A 1 95 ? -20.051 -2.167 21.010 1.00 92.25 95 GLN A C 1
ATOM 737 O O . GLN A 1 95 ? -20.713 -1.250 21.488 1.00 92.25 95 GLN A O 1
ATOM 742 N N . ALA A 1 96 ? -18.937 -2.617 21.598 1.00 95.00 96 ALA A N 1
ATOM 743 C CA . ALA A 1 96 ? -18.346 -1.987 22.777 1.00 95.00 96 ALA A CA 1
ATOM 744 C C . ALA A 1 96 ? -17.441 -0.790 22.428 1.00 95.00 96 ALA A C 1
ATOM 746 O O . ALA A 1 96 ? -17.038 -0.056 23.331 1.00 95.00 96 ALA A O 1
ATOM 747 N N . ALA A 1 97 ? -17.102 -0.591 21.149 1.00 93.44 97 ALA A N 1
ATOM 748 C CA . ALA A 1 97 ? -16.374 0.588 20.697 1.00 93.44 97 ALA A CA 1
ATOM 749 C C . ALA A 1 97 ? -17.288 1.824 20.690 1.00 93.44 97 ALA A C 1
ATOM 751 O O . ALA A 1 97 ? -18.497 1.728 20.451 1.00 93.44 97 ALA A O 1
ATOM 752 N N . SER A 1 98 ? -16.706 3.003 20.930 1.00 96.25 98 SER A N 1
ATOM 753 C CA . SER A 1 98 ? -17.452 4.257 20.835 1.00 96.25 98 SER A CA 1
ATOM 754 C C . SER A 1 98 ? -17.978 4.472 19.414 1.00 96.25 98 SER A C 1
ATOM 756 O O . SER A 1 98 ? -17.446 3.947 18.435 1.00 96.25 98 SER A O 1
ATOM 758 N N . GLU A 1 99 ? -19.052 5.247 19.291 1.00 95.38 99 GLU A N 1
ATOM 759 C CA . GLU A 1 99 ? -19.592 5.627 17.984 1.00 95.38 99 GLU A CA 1
ATOM 760 C C . GLU A 1 99 ? -18.572 6.406 17.145 1.00 95.38 99 GLU A C 1
ATOM 762 O O . GLU A 1 99 ? -18.416 6.117 15.963 1.00 95.38 99 GLU A O 1
ATOM 767 N N . GLU A 1 100 ? -17.803 7.291 17.782 1.00 95.69 100 GLU A N 1
ATOM 768 C CA . GLU A 1 100 ? -16.683 8.006 17.162 1.00 95.69 100 GLU A CA 1
ATOM 769 C C . GLU A 1 100 ? -15.618 7.042 16.618 1.00 95.69 100 GLU A C 1
ATOM 771 O O . GLU A 1 100 ? -15.274 7.122 15.444 1.00 95.69 100 GLU A O 1
ATOM 776 N N . ALA A 1 101 ? -15.177 6.050 17.402 1.00 94.38 101 ALA A N 1
ATOM 777 C CA . ALA A 1 101 ? -14.180 5.077 16.947 1.00 94.38 101 ALA A CA 1
ATOM 778 C C . ALA A 1 101 ? -14.682 4.225 15.767 1.00 94.38 101 ALA A C 1
ATOM 780 O O . ALA A 1 101 ? -13.921 3.913 14.849 1.00 94.38 101 ALA A O 1
ATOM 781 N N . ARG A 1 102 ? -15.972 3.860 15.758 1.00 95.00 102 ARG A N 1
ATOM 782 C CA . ARG A 1 102 ? -16.590 3.151 14.626 1.00 95.00 102 ARG A CA 1
ATOM 783 C C . ARG A 1 102 ? -16.669 4.039 13.380 1.00 95.00 102 ARG A C 1
ATOM 785 O O . ARG A 1 102 ? -16.400 3.554 12.282 1.00 95.00 102 ARG A O 1
ATOM 792 N N . ALA A 1 103 ? -16.987 5.324 13.536 1.00 95.12 103 ALA A N 1
ATOM 793 C CA . ALA A 1 103 ? -17.033 6.289 12.437 1.00 95.12 103 ALA A CA 1
ATOM 794 C C . ALA A 1 103 ? -15.638 6.580 11.850 1.00 95.12 103 ALA A C 1
ATOM 796 O O . ALA A 1 103 ? -15.471 6.613 10.627 1.00 95.12 103 ALA A O 1
ATOM 797 N N . GLU A 1 104 ? -14.618 6.718 12.698 1.00 94.00 104 GLU A N 1
ATOM 798 C CA . GLU A 1 104 ? -13.223 6.858 12.270 1.00 94.00 104 GLU A CA 1
ATOM 799 C C . GLU A 1 104 ? -12.740 5.613 11.522 1.00 94.00 104 GLU A C 1
ATOM 801 O O . GLU A 1 104 ? -12.131 5.731 10.459 1.00 94.00 104 GLU A O 1
ATOM 806 N N . ALA A 1 105 ? -13.064 4.412 12.011 1.00 95.38 105 ALA A N 1
ATOM 807 C CA . ALA A 1 105 ? -12.717 3.169 11.327 1.00 95.38 105 ALA A CA 1
ATOM 808 C C . ALA A 1 105 ? -13.417 3.033 9.963 1.00 95.38 105 ALA A C 1
ATOM 810 O O . ALA A 1 105 ? -12.799 2.589 8.994 1.00 95.38 105 ALA A O 1
ATOM 811 N N . GLN A 1 106 ? -14.674 3.475 9.851 1.00 93.88 106 GLN A N 1
ATOM 812 C CA . GLN A 1 106 ? -15.400 3.524 8.578 1.00 93.88 106 GLN A CA 1
ATOM 813 C C . GLN A 1 106 ? -14.758 4.514 7.591 1.00 93.88 106 GLN A C 1
ATOM 815 O O . GLN A 1 106 ? -14.619 4.218 6.400 1.00 93.88 106 GLN A O 1
ATOM 820 N N . THR A 1 107 ? -14.321 5.671 8.088 1.00 94.31 107 THR A N 1
ATOM 821 C CA . THR A 1 107 ? -13.575 6.661 7.299 1.00 94.31 107 THR A CA 1
ATOM 822 C C . THR A 1 107 ? -12.243 6.079 6.830 1.00 94.31 107 THR A C 1
ATOM 824 O O . THR A 1 107 ? -11.908 6.158 5.653 1.00 94.31 107 THR A O 1
ATOM 827 N N . ALA A 1 108 ? -11.508 5.405 7.716 1.00 93.31 108 ALA A N 1
ATOM 828 C CA . ALA A 1 108 ? -10.247 4.757 7.378 1.00 93.31 108 ALA A CA 1
ATOM 829 C C . ALA A 1 108 ? -10.416 3.632 6.338 1.00 93.31 108 ALA A C 1
ATOM 831 O O . ALA A 1 108 ? -9.572 3.503 5.453 1.00 93.31 108 ALA A O 1
ATOM 832 N N . LEU A 1 109 ? -11.509 2.858 6.390 1.00 93.94 109 LEU A N 1
ATOM 833 C CA . LEU A 1 109 ? -11.845 1.871 5.353 1.00 93.94 109 LEU A CA 1
ATOM 834 C C . LEU A 1 109 ? -12.090 2.532 3.995 1.00 93.94 109 LEU A C 1
ATOM 836 O O . LEU A 1 109 ? -11.620 2.026 2.977 1.00 93.94 109 LEU A O 1
ATOM 840 N N . THR A 1 110 ? -12.796 3.662 3.986 1.00 94.00 110 THR A N 1
ATOM 841 C CA . THR A 1 110 ? -13.063 4.435 2.764 1.00 94.00 110 THR A CA 1
ATOM 842 C C . THR A 1 110 ? -11.755 4.968 2.176 1.00 94.00 110 THR A C 1
ATOM 844 O O . THR A 1 110 ? -11.442 4.683 1.022 1.00 94.00 110 THR A O 1
ATOM 847 N N . ASN A 1 111 ? -10.913 5.595 3.001 1.00 90.69 111 ASN A N 1
ATOM 848 C CA . ASN A 1 111 ? -9.601 6.102 2.590 1.00 90.69 111 ASN A CA 1
ATOM 849 C C . ASN A 1 111 ? -8.672 4.983 2.077 1.00 90.69 111 ASN A C 1
ATOM 851 O O . ASN A 1 111 ? -7.899 5.185 1.136 1.00 90.69 111 ASN A O 1
ATOM 855 N N . LEU A 1 112 ? -8.728 3.789 2.684 1.00 91.81 112 LEU A N 1
ATOM 856 C CA . LEU A 1 112 ? -7.985 2.616 2.217 1.00 91.81 112 LEU A CA 1
ATOM 857 C C . LEU A 1 112 ? -8.474 2.179 0.830 1.00 91.81 112 LEU A C 1
ATOM 859 O O . LEU A 1 112 ? -7.653 1.943 -0.056 1.00 91.81 112 LEU A O 1
ATOM 863 N N . ALA A 1 113 ? -9.791 2.106 0.618 1.00 92.56 113 ALA A N 1
ATOM 864 C CA . ALA A 1 113 ? -10.374 1.751 -0.674 1.00 92.56 113 ALA A CA 1
ATOM 865 C C . ALA A 1 113 ? -10.015 2.768 -1.771 1.00 92.56 113 ALA A C 1
ATOM 867 O O . ALA A 1 113 ? -9.609 2.375 -2.866 1.00 92.56 113 ALA A O 1
ATOM 868 N N . GLU A 1 114 ? -10.088 4.064 -1.467 1.00 90.31 114 GLU A N 1
ATOM 869 C CA . GLU A 1 114 ? -9.679 5.145 -2.370 1.00 90.31 114 GLU A CA 1
ATOM 870 C C . GLU A 1 114 ? -8.190 5.073 -2.713 1.00 90.31 114 GLU A C 1
ATOM 872 O O . GLU A 1 114 ? -7.809 5.205 -3.876 1.00 90.31 114 GLU A O 1
ATOM 877 N N . THR A 1 115 ? -7.344 4.792 -1.719 1.00 90.44 115 THR A N 1
ATOM 878 C CA . THR A 1 115 ? -5.904 4.603 -1.923 1.00 90.44 115 THR A CA 1
ATOM 879 C C . THR A 1 115 ? -5.633 3.433 -2.867 1.00 90.44 115 THR A C 1
ATOM 881 O O . THR A 1 115 ? -4.891 3.588 -3.836 1.00 90.44 115 THR A O 1
ATOM 884 N N . ILE A 1 116 ? -6.289 2.290 -2.646 1.00 92.44 116 ILE A N 1
ATOM 885 C CA . ILE A 1 116 ? -6.166 1.107 -3.509 1.00 92.44 116 ILE A CA 1
ATOM 886 C C . ILE A 1 116 ? -6.613 1.431 -4.938 1.00 92.44 116 ILE A C 1
ATOM 888 O O . ILE A 1 116 ? -5.934 1.061 -5.898 1.00 92.44 116 ILE A O 1
ATOM 892 N N . ALA A 1 117 ? -7.742 2.124 -5.095 1.00 91.44 117 ALA A N 1
ATOM 893 C CA . ALA A 1 117 ? -8.263 2.502 -6.403 1.00 91.44 117 ALA A CA 1
ATOM 894 C C . ALA A 1 117 ? -7.314 3.462 -7.135 1.00 91.44 117 ALA A C 1
ATOM 896 O O . ALA A 1 117 ? -7.052 3.276 -8.325 1.00 91.44 117 ALA A O 1
ATOM 897 N N . TYR A 1 118 ? -6.764 4.448 -6.422 1.00 90.56 118 TYR A N 1
ATOM 898 C CA . TYR A 1 118 ? -5.773 5.383 -6.947 1.00 90.56 118 TYR A CA 1
ATOM 899 C C . TYR A 1 118 ? -4.516 4.656 -7.439 1.00 90.5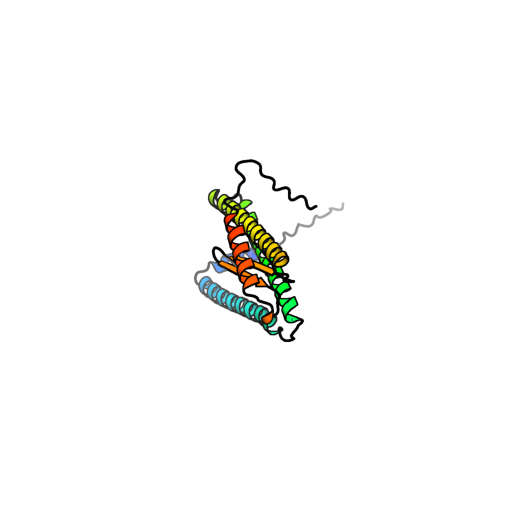6 118 TYR A C 1
ATOM 901 O O . TYR A 1 118 ? -4.076 4.869 -8.572 1.00 90.56 118 TYR A O 1
ATOM 909 N N . GLU A 1 119 ? -3.948 3.779 -6.609 1.00 92.38 119 GLU A N 1
ATOM 910 C CA . GLU A 1 119 ? -2.735 3.024 -6.935 1.00 92.38 119 GLU A CA 1
ATOM 911 C C . GLU A 1 119 ? -2.970 2.126 -8.152 1.00 92.38 119 GLU A C 1
ATOM 913 O O . GLU A 1 119 ? -2.225 2.212 -9.121 1.00 92.38 119 GLU A O 1
ATOM 918 N N . ASN A 1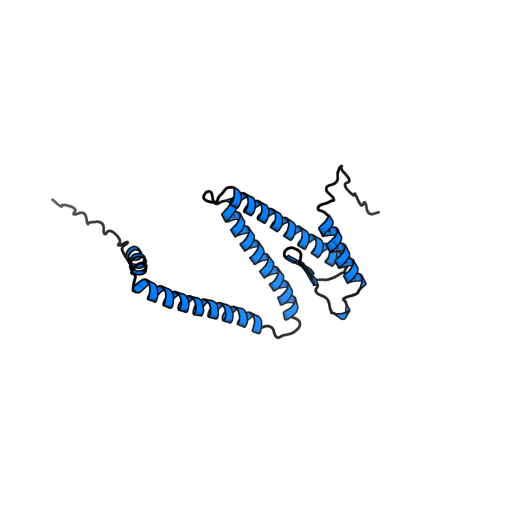 120 ? -4.066 1.363 -8.178 1.00 92.81 120 ASN A N 1
ATOM 919 C CA . ASN A 1 120 ? -4.388 0.494 -9.313 1.00 92.81 120 ASN A CA 1
ATOM 920 C C . ASN A 1 120 ? -4.617 1.295 -10.608 1.00 92.81 120 ASN A C 1
ATOM 922 O O . ASN A 1 120 ? -4.169 0.900 -11.683 1.00 92.81 120 ASN A O 1
ATOM 926 N N . ASN A 1 121 ? -5.325 2.427 -10.531 1.00 92.56 121 ASN A N 1
ATOM 927 C CA . ASN A 1 121 ? -5.590 3.264 -11.701 1.00 92.56 121 ASN A CA 1
ATOM 928 C C . ASN A 1 121 ? -4.286 3.834 -12.278 1.00 92.56 121 ASN A C 1
ATOM 930 O O . ASN A 1 121 ? -4.039 3.736 -13.480 1.00 92.56 121 ASN A O 1
ATOM 934 N N . THR A 1 122 ? -3.435 4.383 -11.415 1.00 92.94 122 THR A N 1
ATOM 935 C CA . THR A 1 122 ? -2.160 4.973 -11.831 1.00 92.94 122 THR A CA 1
ATOM 936 C C . THR A 1 122 ? -1.170 3.918 -12.328 1.00 92.94 122 THR A C 1
ATOM 938 O O . THR A 1 122 ? -0.539 4.154 -13.355 1.00 92.94 122 THR A O 1
ATOM 941 N N . GLU A 1 123 ? -1.098 2.735 -11.705 1.00 94.19 123 GLU A N 1
ATOM 942 C CA . GLU A 1 123 ? -0.331 1.576 -12.202 1.00 94.19 123 GLU A CA 1
ATOM 943 C C . GLU A 1 123 ? -0.740 1.214 -13.638 1.00 94.19 123 GLU A C 1
ATOM 945 O O . GLU A 1 123 ? 0.112 1.122 -14.528 1.00 94.19 123 GLU A O 1
ATOM 950 N N . ASN A 1 124 ? -2.046 1.086 -13.892 1.00 93.31 124 ASN A N 1
ATOM 951 C CA . ASN A 1 124 ? -2.576 0.745 -15.212 1.00 93.31 124 ASN A CA 1
ATOM 952 C C . ASN A 1 124 ? -2.253 1.817 -16.262 1.00 93.31 124 ASN A C 1
ATOM 954 O O . ASN A 1 124 ? -1.833 1.493 -17.373 1.00 93.31 124 ASN A O 1
ATOM 958 N N . LEU A 1 125 ? -2.420 3.099 -15.921 1.00 94.06 125 LEU A N 1
ATOM 959 C CA . LEU A 1 125 ? -2.124 4.210 -16.830 1.00 94.06 125 LEU A CA 1
ATOM 960 C C . LEU A 1 125 ? -0.632 4.312 -17.152 1.00 94.06 125 LEU A C 1
ATOM 962 O O . LEU A 1 125 ? -0.274 4.537 -18.307 1.00 94.06 125 LEU A O 1
ATOM 966 N N . ILE A 1 126 ? 0.237 4.139 -16.153 1.00 93.44 126 ILE A N 1
ATOM 967 C CA . ILE A 1 126 ? 1.690 4.172 -16.348 1.00 93.44 126 ILE A CA 1
ATOM 968 C C . ILE A 1 126 ? 2.117 3.004 -17.238 1.00 93.44 126 ILE A C 1
ATOM 970 O O . ILE A 1 126 ? 2.851 3.222 -18.201 1.00 93.44 126 ILE A O 1
ATOM 974 N N . SER A 1 127 ? 1.609 1.797 -16.976 1.00 93.06 127 SER A N 1
ATOM 975 C CA . SER A 1 127 ? 1.897 0.613 -17.796 1.00 93.06 127 SER A CA 1
ATOM 976 C C . SER A 1 127 ? 1.461 0.830 -19.250 1.00 93.06 127 SER A C 1
ATOM 978 O O . SER A 1 127 ? 2.250 0.642 -20.171 1.00 93.06 127 SER A O 1
ATOM 980 N N . ALA A 1 128 ? 0.239 1.331 -19.467 1.00 92.88 128 ALA A N 1
ATOM 981 C CA . ALA A 1 128 ? -0.311 1.554 -20.803 1.00 92.88 128 ALA A CA 1
ATOM 982 C C . ALA A 1 128 ? 0.399 2.670 -21.593 1.00 92.88 128 ALA A C 1
ATOM 984 O O . ALA A 1 128 ? 0.562 2.553 -22.804 1.00 92.88 128 ALA A O 1
ATOM 985 N N . GLN A 1 129 ? 0.799 3.764 -20.936 1.00 91.62 129 GLN A N 1
ATOM 986 C CA . GLN A 1 129 ? 1.362 4.939 -21.619 1.00 91.62 129 GLN A CA 1
ATOM 987 C C . GLN A 1 129 ? 2.890 4.935 -21.715 1.00 91.62 129 GLN A C 1
ATOM 989 O O . GLN A 1 129 ? 3.441 5.610 -22.587 1.00 91.62 129 GLN A O 1
ATOM 994 N N . CYS A 1 130 ? 3.574 4.232 -20.809 1.00 89.12 130 CYS A N 1
ATOM 995 C CA . CYS A 1 130 ? 5.038 4.185 -20.756 1.00 89.12 130 CYS A CA 1
ATOM 996 C C . CYS A 1 130 ? 5.611 2.821 -21.171 1.00 89.12 130 CYS A C 1
ATOM 998 O O . CYS A 1 130 ? 6.810 2.735 -21.410 1.00 89.12 130 CYS A O 1
ATOM 1000 N N . GLY A 1 131 ? 4.779 1.778 -21.279 1.00 89.88 131 GLY A N 1
ATOM 1001 C CA . GLY A 1 131 ? 5.184 0.463 -21.784 1.00 89.88 131 GLY A CA 1
ATOM 1002 C C . GLY A 1 131 ? 5.960 -0.404 -20.791 1.00 89.88 131 GLY A C 1
ATOM 1003 O O . GLY A 1 131 ? 6.608 -1.359 -21.209 1.00 89.88 131 GLY A O 1
ATOM 1004 N N . TYR A 1 132 ? 5.920 -0.089 -19.494 1.00 91.25 132 TYR A N 1
ATOM 1005 C CA . TYR A 1 132 ? 6.581 -0.903 -18.473 1.00 91.25 132 TYR A CA 1
ATOM 1006 C C . TYR A 1 132 ? 5.813 -2.202 -18.220 1.00 91.25 132 TYR A C 1
ATOM 1008 O O . TYR A 1 132 ? 4.588 -2.191 -18.105 1.00 91.25 132 TYR A O 1
ATOM 1016 N N . GLU A 1 133 ? 6.546 -3.311 -1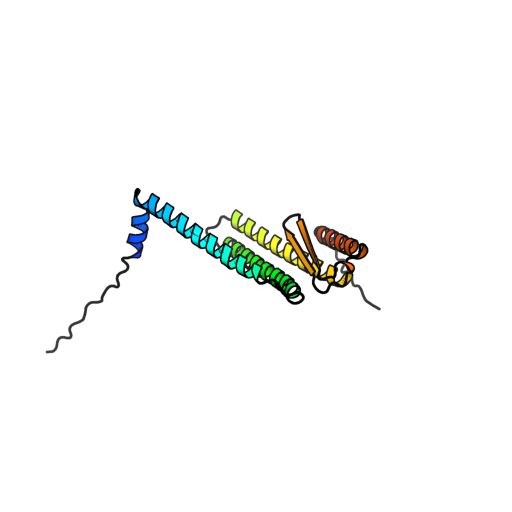8.101 1.00 89.00 133 GLU A N 1
ATOM 1017 C CA . GLU A 1 133 ? 5.972 -4.647 -17.884 1.00 89.00 133 GLU A CA 1
ATOM 1018 C C . GLU A 1 133 ? 5.300 -4.765 -16.511 1.00 89.00 133 GLU A C 1
ATOM 1020 O O . GLU A 1 133 ? 4.223 -5.343 -16.387 1.00 89.00 133 GLU A O 1
ATOM 1025 N N . ASP A 1 134 ? 5.939 -4.206 -15.483 1.00 90.19 134 ASP A N 1
ATOM 1026 C CA . ASP A 1 134 ? 5.463 -4.257 -14.108 1.00 90.19 134 ASP A CA 1
ATOM 1027 C C . ASP A 1 134 ? 5.591 -2.879 -13.464 1.00 90.19 134 ASP A C 1
ATOM 1029 O O . ASP A 1 134 ? 6.653 -2.255 -13.496 1.00 90.19 134 ASP A O 1
ATOM 1033 N N . VAL A 1 135 ? 4.502 -2.401 -12.866 1.00 92.31 135 VAL A N 1
ATOM 1034 C CA . VAL A 1 135 ? 4.439 -1.106 -12.188 1.00 92.31 135 VAL A CA 1
ATOM 1035 C C . VAL A 1 135 ? 3.820 -1.307 -10.815 1.00 92.31 135 VAL A C 1
ATOM 1037 O O . VAL A 1 135 ? 2.804 -1.983 -10.671 1.00 92.31 135 VAL A O 1
ATOM 1040 N N . ILE A 1 136 ? 4.439 -0.716 -9.798 1.00 91.56 136 ILE A N 1
ATOM 1041 C CA . ILE A 1 136 ? 3.898 -0.633 -8.446 1.00 91.56 136 ILE A CA 1
ATOM 1042 C C . ILE A 1 136 ? 3.856 0.838 -8.060 1.00 91.56 136 ILE A C 1
ATOM 1044 O O . ILE A 1 136 ? 4.890 1.505 -8.002 1.00 91.56 136 ILE A O 1
ATOM 1048 N N . VAL A 1 137 ? 2.660 1.330 -7.760 1.00 91.69 137 VAL A N 1
ATOM 1049 C CA . VAL A 1 137 ? 2.446 2.639 -7.152 1.00 91.69 137 VAL A CA 1
ATOM 1050 C C . VAL A 1 137 ? 2.060 2.411 -5.696 1.00 91.69 137 VAL A C 1
ATOM 1052 O O . VAL A 1 137 ? 1.261 1.536 -5.358 1.00 91.69 137 VAL A O 1
ATOM 1055 N N . SER A 1 138 ? 2.686 3.161 -4.798 1.00 88.50 138 SER A N 1
ATOM 1056 C CA . SER A 1 138 ? 2.399 3.118 -3.367 1.00 88.50 138 SER A CA 1
ATOM 1057 C C . SER A 1 138 ? 2.235 4.526 -2.821 1.00 88.50 138 SER A C 1
ATOM 1059 O O . SER A 1 138 ? 3.130 5.363 -2.958 1.00 88.50 138 SER A O 1
ATOM 1061 N N . ARG A 1 139 ? 1.103 4.783 -2.176 1.00 83.62 139 ARG A N 1
ATOM 1062 C CA . ARG A 1 139 ? 0.770 6.039 -1.521 1.00 83.62 139 ARG A CA 1
ATOM 1063 C C . ARG A 1 139 ? 0.847 5.850 -0.015 1.00 83.62 139 ARG A C 1
ATOM 1065 O O . ARG A 1 139 ? 0.187 4.997 0.565 1.00 83.62 139 ARG A O 1
ATOM 1072 N N . ASN A 1 140 ? 1.656 6.680 0.630 1.00 77.44 140 ASN A N 1
ATOM 1073 C CA . ASN A 1 140 ? 1.736 6.753 2.081 1.00 77.44 140 ASN A CA 1
ATOM 1074 C C . ASN A 1 140 ? 1.535 8.208 2.510 1.00 77.44 140 ASN A C 1
ATOM 1076 O O . ASN A 1 140 ? 2.456 9.031 2.444 1.00 77.44 140 ASN A O 1
ATOM 1080 N N . GLY A 1 141 ? 0.291 8.535 2.868 1.00 73.56 141 GLY A N 1
ATOM 1081 C CA . GLY A 1 141 ? -0.148 9.906 3.111 1.00 73.56 141 GLY A CA 1
ATOM 1082 C C . GLY A 1 141 ? 0.099 10.792 1.887 1.00 73.56 141 GLY A C 1
ATOM 1083 O O . GLY A 1 141 ? -0.469 10.567 0.816 1.00 73.56 141 GLY A O 1
ATOM 1084 N N . ASN A 1 142 ? 0.994 11.770 2.046 1.00 72.81 142 ASN A N 1
ATOM 1085 C CA . ASN A 1 142 ? 1.353 12.738 1.002 1.00 72.81 142 ASN A CA 1
ATOM 1086 C C . ASN A 1 142 ? 2.559 12.305 0.153 1.00 72.81 142 ASN A C 1
ATOM 1088 O O . ASN A 1 142 ? 3.014 13.067 -0.698 1.00 72.81 142 ASN A O 1
ATOM 1092 N N . LYS A 1 143 ? 3.124 11.118 0.401 1.00 79.06 143 LYS A N 1
ATOM 1093 C CA . LYS A 1 143 ? 4.263 10.594 -0.356 1.00 79.06 143 LYS A CA 1
ATOM 1094 C C . LYS A 1 143 ? 3.788 9.540 -1.344 1.00 79.06 143 LYS A C 1
ATOM 1096 O O . LYS A 1 143 ? 3.073 8.613 -0.966 1.00 79.06 143 LYS A O 1
ATOM 1101 N N . LEU A 1 144 ? 4.236 9.673 -2.586 1.00 86.19 144 LEU A N 1
ATOM 1102 C CA . LEU A 1 144 ? 4.037 8.692 -3.643 1.00 86.19 144 LEU A CA 1
ATOM 1103 C C . LEU A 1 144 ? 5.373 8.043 -3.977 1.00 86.19 144 LEU A C 1
ATOM 1105 O O . LEU A 1 144 ? 6.378 8.729 -4.155 1.00 86.19 144 LEU A O 1
ATOM 1109 N N . ASN A 1 145 ? 5.364 6.721 -4.056 1.00 88.38 145 ASN A N 1
ATOM 1110 C CA . ASN A 1 145 ? 6.474 5.921 -4.537 1.00 88.38 145 ASN A CA 1
A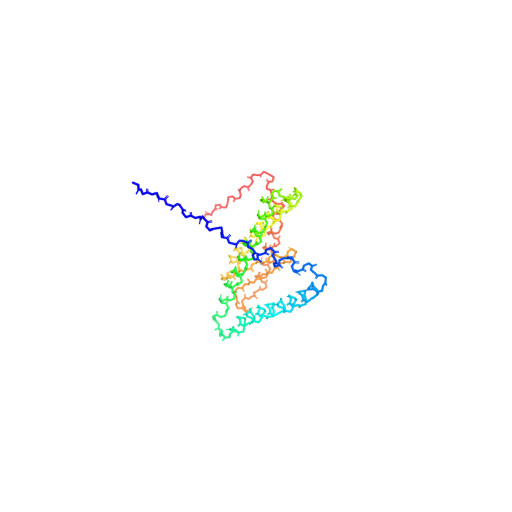TOM 1111 C C . ASN A 1 145 ? 6.025 5.164 -5.785 1.00 88.38 145 ASN A C 1
ATOM 1113 O O . ASN A 1 145 ? 4.961 4.546 -5.776 1.00 88.38 145 ASN A O 1
ATOM 1117 N N . VAL A 1 146 ? 6.836 5.209 -6.839 1.00 90.81 146 VAL A N 1
ATOM 1118 C CA . VAL A 1 146 ? 6.581 4.492 -8.089 1.00 90.81 146 VAL A CA 1
ATOM 1119 C C . VAL A 1 146 ? 7.795 3.636 -8.394 1.00 90.81 146 VAL A C 1
ATOM 1121 O O . VAL A 1 146 ? 8.913 4.139 -8.462 1.00 90.81 146 VAL A O 1
ATOM 1124 N N . ILE A 1 147 ? 7.561 2.344 -8.577 1.00 90.62 147 ILE A N 1
ATOM 1125 C CA . ILE A 1 147 ? 8.576 1.363 -8.944 1.00 90.62 147 ILE A CA 1
ATOM 1126 C C . ILE A 1 147 ? 8.141 0.761 -10.276 1.00 90.62 147 ILE A C 1
ATOM 1128 O O . ILE A 1 147 ? 7.021 0.268 -10.392 1.00 90.62 147 ILE A O 1
ATOM 1132 N N . VAL A 1 148 ? 9.016 0.812 -11.277 1.00 91.44 148 VAL A N 1
ATOM 1133 C CA . VAL A 1 148 ? 8.769 0.255 -12.612 1.00 91.44 148 VAL A CA 1
ATOM 1134 C C . VAL A 1 148 ? 9.818 -0.800 -12.929 1.00 91.44 148 VAL A C 1
ATOM 1136 O O . VAL A 1 148 ? 10.986 -0.642 -12.574 1.00 91.44 148 VAL A O 1
ATOM 1139 N N . LYS A 1 149 ? 9.408 -1.885 -13.581 1.00 89.50 149 LYS A N 1
ATOM 1140 C CA . LYS A 1 149 ? 10.312 -2.896 -14.121 1.00 89.50 149 LYS A CA 1
ATOM 1141 C C . LYS A 1 149 ? 10.818 -2.405 -15.473 1.00 89.50 149 LYS A C 1
ATOM 1143 O O . LYS A 1 149 ? 10.062 -2.351 -16.440 1.00 89.50 149 LYS A O 1
ATOM 1148 N N . SER A 1 150 ? 12.076 -1.988 -15.496 1.00 87.25 150 SER A N 1
ATOM 1149 C CA . SER A 1 150 ? 12.732 -1.361 -16.643 1.00 87.25 150 SER A CA 1
ATOM 1150 C C . SER A 1 150 ? 14.240 -1.460 -16.462 1.00 87.25 150 SER A C 1
ATOM 1152 O O . SER A 1 150 ? 14.720 -1.370 -15.329 1.00 87.25 150 SER A O 1
ATOM 1154 N N . ALA A 1 151 ? 15.002 -1.564 -17.552 1.00 83.56 151 ALA A N 1
ATOM 1155 C CA . ALA A 1 151 ? 16.429 -1.266 -17.463 1.00 83.56 151 ALA A CA 1
ATOM 1156 C C . ALA A 1 151 ? 16.619 0.233 -17.170 1.00 83.56 151 ALA A C 1
ATOM 1158 O O . ALA A 1 151 ? 15.827 1.061 -17.623 1.00 83.56 151 ALA A O 1
ATOM 1159 N N . GLU A 1 152 ? 17.678 0.609 -16.447 1.00 79.75 152 GLU A N 1
ATOM 1160 C CA . GLU A 1 152 ? 17.955 2.020 -16.125 1.00 79.75 152 GLU A CA 1
ATOM 1161 C C . GLU A 1 152 ? 18.085 2.882 -17.393 1.00 79.75 152 GLU A C 1
ATOM 1163 O O . GLU A 1 152 ? 17.579 3.999 -17.452 1.00 79.75 152 GLU A O 1
ATOM 1168 N N . SER A 1 153 ? 18.672 2.321 -18.455 1.00 76.44 153 SER A N 1
ATOM 1169 C CA . SER A 1 153 ? 18.816 2.968 -19.764 1.00 76.44 153 SER A CA 1
ATOM 1170 C C . SER A 1 153 ? 17.496 3.218 -20.504 1.00 76.44 153 SER A C 1
ATOM 1172 O O . SER A 1 153 ? 17.478 3.983 -21.464 1.00 76.44 153 SER A O 1
ATOM 1174 N N . GLU A 1 154 ? 16.407 2.566 -20.096 1.00 78.44 154 GLU A N 1
ATOM 1175 C CA . GLU A 1 154 ? 15.072 2.702 -20.699 1.00 78.44 154 GLU A CA 1
ATOM 1176 C C . GLU A 1 154 ? 14.218 3.765 -19.981 1.00 78.44 154 GLU A C 1
ATOM 1178 O O . GLU A 1 154 ? 13.133 4.125 -20.446 1.00 78.44 154 GLU A O 1
ATOM 1183 N N . ILE A 1 155 ? 14.723 4.332 -18.878 1.00 85.25 155 ILE A N 1
ATOM 1184 C CA . ILE A 1 155 ? 14.064 5.422 -18.157 1.00 85.25 155 ILE A CA 1
ATOM 1185 C C . ILE A 1 155 ? 14.337 6.741 -18.889 1.00 85.25 155 ILE A C 1
ATOM 1187 O O . ILE A 1 155 ? 15.382 7.372 -18.737 1.00 85.25 155 ILE A O 1
ATOM 1191 N N . SER A 1 156 ? 13.366 7.182 -19.689 1.00 89.69 156 SER A N 1
ATOM 1192 C CA . SER A 1 156 ? 13.447 8.444 -20.427 1.00 89.69 156 SER A CA 1
ATOM 1193 C C . SER A 1 156 ? 12.844 9.622 -19.650 1.00 89.69 156 SER A C 1
ATOM 1195 O O . SER A 1 156 ? 11.879 9.476 -18.895 1.00 89.69 156 SER A O 1
ATOM 1197 N N . ASN A 1 157 ? 13.357 10.835 -19.896 1.00 90.31 157 ASN A N 1
ATOM 1198 C CA . ASN A 1 157 ? 12.763 12.072 -19.367 1.00 90.31 157 ASN A CA 1
ATOM 1199 C C . ASN A 1 157 ? 11.296 12.248 -19.797 1.00 90.31 157 ASN A C 1
ATOM 1201 O O . ASN A 1 157 ? 10.489 12.781 -19.038 1.00 90.31 157 ASN A O 1
ATOM 1205 N N . GLU A 1 158 ? 10.938 11.779 -20.994 1.00 90.88 158 GLU A N 1
ATOM 1206 C CA . GLU A 1 158 ? 9.558 11.793 -21.481 1.00 90.88 158 GLU A CA 1
ATOM 1207 C C . GLU A 1 158 ? 8.651 10.905 -20.617 1.00 90.88 158 GLU A C 1
ATOM 1209 O O . GLU A 1 158 ? 7.586 11.347 -20.181 1.00 90.88 158 GLU A O 1
ATOM 1214 N N . ASN A 1 159 ? 9.085 9.678 -20.307 1.00 89.00 159 ASN A N 1
ATOM 1215 C CA . ASN A 1 159 ? 8.328 8.770 -19.447 1.00 89.00 159 ASN A CA 1
ATOM 1216 C C . ASN A 1 159 ? 8.184 9.337 -18.031 1.00 89.00 159 ASN A C 1
ATOM 1218 O O . ASN A 1 159 ? 7.098 9.272 -17.458 1.00 89.00 159 ASN A O 1
ATOM 1222 N N . LEU A 1 160 ? 9.228 9.968 -17.484 1.00 88.94 160 LEU A N 1
ATOM 1223 C CA . LEU A 1 160 ? 9.145 10.643 -16.184 1.00 88.94 160 LEU A CA 1
ATOM 1224 C C . LEU A 1 160 ? 8.092 11.763 -16.182 1.00 88.94 160 LEU A C 1
ATOM 1226 O O . LEU A 1 160 ? 7.296 11.856 -15.247 1.00 88.94 160 LEU A O 1
ATOM 1230 N N . GLN A 1 161 ? 8.027 12.580 -17.237 1.00 90.62 161 GLN A N 1
ATOM 1231 C CA . GLN A 1 161 ? 7.002 13.623 -17.361 1.00 90.62 161 GLN A CA 1
ATOM 1232 C C . GLN A 1 161 ? 5.587 13.043 -17.478 1.00 90.62 161 GLN A C 1
ATOM 1234 O O . GLN A 1 161 ? 4.663 13.556 -16.840 1.00 90.62 161 GLN A O 1
ATOM 1239 N N . LYS A 1 162 ? 5.406 11.960 -18.247 1.00 90.56 162 LYS A N 1
ATOM 1240 C CA . LYS A 1 162 ? 4.119 11.252 -18.350 1.00 90.56 162 LYS A CA 1
ATOM 1241 C C . LYS A 1 162 ? 3.677 10.706 -16.996 1.00 90.56 162 LYS A C 1
ATOM 1243 O O . LYS A 1 162 ? 2.541 10.957 -16.599 1.00 90.56 162 LYS A O 1
ATOM 1248 N N . ILE A 1 163 ? 4.573 10.044 -16.260 1.00 91.06 163 ILE A N 1
ATOM 1249 C CA . ILE A 1 163 ? 4.298 9.537 -14.908 1.00 91.06 163 ILE A CA 1
ATOM 1250 C C . ILE A 1 163 ? 3.859 10.685 -13.994 1.00 91.06 163 ILE A C 1
ATOM 1252 O O . ILE A 1 163 ? 2.791 10.608 -13.392 1.00 91.06 163 ILE A O 1
ATOM 1256 N N . MET A 1 164 ? 4.622 11.781 -13.933 1.00 88.75 164 MET A N 1
ATOM 1257 C CA . MET A 1 164 ? 4.280 12.934 -13.089 1.00 88.75 164 MET A CA 1
ATOM 1258 C C . MET A 1 164 ? 2.906 13.517 -13.437 1.00 88.75 164 MET A C 1
ATOM 1260 O O . MET A 1 164 ? 2.116 13.827 -12.544 1.00 88.75 164 MET A O 1
ATOM 1264 N N . LYS A 1 165 ? 2.587 13.619 -14.733 1.00 90.38 165 LYS A N 1
ATOM 1265 C CA . LYS A 1 165 ? 1.279 14.086 -15.201 1.00 90.38 165 LYS A CA 1
ATOM 1266 C C . LYS A 1 165 ? 0.153 13.139 -14.782 1.00 90.38 165 LYS A C 1
ATOM 1268 O O . LYS A 1 165 ? -0.852 13.614 -14.261 1.00 90.38 165 LYS A O 1
ATOM 1273 N N . ILE A 1 166 ? 0.322 11.829 -14.972 1.00 90.69 166 ILE A N 1
ATOM 1274 C CA . ILE A 1 166 ? -0.658 10.808 -14.567 1.00 90.69 166 ILE A CA 1
ATOM 1275 C C . ILE A 1 166 ? -0.948 10.921 -13.068 1.00 90.69 166 ILE A C 1
ATOM 1277 O O . ILE A 1 166 ? -2.112 11.027 -12.680 1.00 90.69 166 ILE A O 1
ATOM 1281 N N . LEU A 1 167 ? 0.097 10.966 -12.235 1.00 88.56 167 LEU A N 1
ATOM 1282 C CA . LEU A 1 167 ? -0.045 11.061 -10.781 1.00 88.56 167 LEU A CA 1
ATOM 1283 C C . LEU A 1 167 ? -0.767 12.349 -10.367 1.00 88.56 167 LEU A C 1
ATOM 1285 O O . LEU A 1 167 ? -1.672 12.297 -9.534 1.00 88.56 167 LEU A O 1
ATOM 1289 N N . ALA A 1 168 ? -0.416 13.489 -10.972 1.00 84.56 168 ALA A N 1
ATOM 1290 C CA . ALA A 1 168 ? -1.046 14.778 -10.695 1.00 84.56 168 ALA A CA 1
ATOM 1291 C C . ALA A 1 168 ? -2.521 14.822 -11.125 1.00 84.56 168 ALA A C 1
ATOM 1293 O O . ALA A 1 168 ? -3.368 15.305 -10.377 1.00 84.56 168 ALA A O 1
ATOM 1294 N N . THR A 1 169 ? -2.853 14.300 -12.310 1.00 84.44 169 THR A N 1
ATOM 1295 C CA . THR A 1 169 ? -4.241 14.251 -12.798 1.00 84.44 169 THR A CA 1
ATOM 1296 C C . THR A 1 169 ? -5.099 13.313 -11.955 1.00 84.44 169 THR A C 1
ATOM 1298 O O . THR A 1 169 ? -6.222 13.673 -11.608 1.00 84.44 169 THR A O 1
ATOM 1301 N N . ALA A 1 170 ? -4.575 12.146 -11.576 1.00 78.19 170 ALA A N 1
ATOM 1302 C CA . ALA A 1 170 ? -5.293 11.203 -10.727 1.00 78.19 170 ALA A CA 1
ATOM 1303 C C . ALA A 1 170 ? -5.564 11.772 -9.322 1.00 78.19 170 ALA A C 1
ATOM 1305 O O . ALA A 1 170 ? -6.633 11.526 -8.774 1.00 78.19 170 ALA A O 1
ATOM 1306 N N . MET A 1 171 ? -4.644 12.574 -8.763 1.00 68.81 171 MET A N 1
ATOM 1307 C CA . MET A 1 171 ? -4.852 13.245 -7.468 1.00 68.81 171 MET A CA 1
ATOM 1308 C C . MET A 1 171 ? -5.931 14.331 -7.534 1.00 68.81 171 MET A C 1
ATOM 1310 O O . MET A 1 171 ? -6.619 14.570 -6.553 1.00 68.81 171 MET A O 1
ATOM 1314 N N . ASN A 1 172 ? -6.102 14.982 -8.686 1.00 61.16 172 ASN A N 1
ATOM 1315 C CA . ASN A 1 172 ? -7.065 16.074 -8.852 1.00 61.16 172 ASN A CA 1
ATOM 1316 C C . ASN A 1 172 ? -8.484 15.588 -9.209 1.00 61.16 172 ASN A C 1
ATOM 1318 O O . ASN A 1 172 ? -9.382 16.404 -9.424 1.00 61.16 172 ASN A O 1
ATOM 1322 N N . LYS A 1 173 ? -8.697 14.266 -9.302 1.00 51.78 173 LYS A N 1
ATOM 1323 C CA . LYS A 1 173 ? -9.984 13.667 -9.684 1.00 51.78 173 LYS A CA 1
ATOM 1324 C C . LYS A 1 173 ? -11.051 13.753 -8.581 1.00 51.78 173 LYS A C 1
ATOM 1326 O O . LYS A 1 173 ? -12.226 13.647 -8.903 1.00 51.78 173 LYS A O 1
ATOM 1331 N N . GLU A 1 174 ? -10.675 14.093 -7.344 1.00 45.09 174 GLU A N 1
ATOM 1332 C CA . GLU A 1 174 ? -11.611 14.552 -6.295 1.00 45.09 174 GLU A CA 1
ATOM 1333 C C . GLU A 1 174 ? -12.359 15.849 -6.684 1.00 45.09 174 GLU A C 1
ATOM 1335 O O . GLU A 1 174 ? -13.357 16.196 -6.062 1.00 45.09 174 GLU A O 1
ATOM 1340 N N . ARG A 1 175 ? -11.927 16.566 -7.739 1.00 37.25 175 ARG A N 1
ATOM 1341 C CA . ARG A 1 175 ? -12.576 17.793 -8.243 1.00 37.25 175 ARG A CA 1
ATOM 1342 C C . ARG A 1 175 ? -13.294 17.632 -9.586 1.00 37.25 175 ARG A C 1
ATOM 1344 O O . ARG A 1 175 ? -13.598 18.631 -10.233 1.00 37.25 175 ARG A O 1
ATOM 1351 N N . LEU A 1 176 ? -13.524 16.400 -10.030 1.00 37.34 176 LEU A N 1
ATOM 1352 C CA . LEU A 1 176 ? -14.267 16.093 -11.256 1.00 37.34 176 LEU A CA 1
ATOM 1353 C C . LEU A 1 176 ? -15.386 15.089 -10.954 1.00 37.34 176 LEU A C 1
ATOM 1355 O O . LEU A 1 176 ? -15.526 14.074 -11.633 1.00 37.34 176 LEU A O 1
ATOM 1359 N N . GLU A 1 177 ? -16.183 15.377 -9.927 1.00 39.19 177 GLU A N 1
ATOM 1360 C CA . GLU A 1 177 ? -17.591 14.981 -9.946 1.00 39.19 177 GLU A CA 1
ATOM 1361 C C . GLU A 1 177 ? -18.232 15.782 -11.095 1.00 39.19 177 GLU A C 1
ATOM 1363 O O . GLU A 1 177 ? -18.152 17.016 -11.080 1.00 39.19 177 GLU A O 1
ATOM 1368 N N . PRO A 1 178 ? -18.782 15.145 -12.142 1.00 40.06 178 PRO A N 1
ATOM 1369 C CA . PRO A 1 178 ? -19.449 15.881 -13.200 1.00 40.06 178 PRO A CA 1
ATOM 1370 C C . PRO A 1 178 ? -20.699 16.537 -12.613 1.00 40.06 178 PRO A C 1
ATOM 1372 O O . PRO A 1 178 ? -21.704 15.874 -12.352 1.00 40.06 178 PRO A O 1
ATOM 1375 N N . GLU A 1 179 ? -20.648 17.856 -12.431 1.00 43.75 179 GLU A N 1
ATOM 1376 C CA . GLU A 1 179 ? -21.840 18.688 -12.321 1.00 43.75 179 GLU A CA 1
ATOM 1377 C C . GLU A 1 179 ? -22.554 18.599 -13.683 1.00 43.75 179 GLU A C 1
ATOM 1379 O O . GLU A 1 179 ? -22.321 19.390 -14.590 1.00 43.75 179 GLU A O 1
ATOM 1384 N N . ASN A 1 180 ? -23.379 17.560 -13.832 1.00 40.84 180 ASN A N 1
ATOM 1385 C CA . ASN A 1 180 ? -24.112 17.147 -15.033 1.00 40.84 180 ASN A CA 1
ATOM 1386 C C . ASN A 1 180 ? -23.319 16.318 -16.066 1.00 40.84 180 ASN A C 1
ATOM 1388 O O . ASN A 1 180 ? -22.675 16.835 -16.968 1.00 40.84 180 ASN A O 1
ATOM 1392 N N . GLY A 1 181 ? -23.498 14.996 -16.011 1.00 48.28 181 GLY A N 1
ATOM 1393 C CA . GLY A 1 181 ? -23.913 14.222 -17.191 1.00 48.28 181 GLY A CA 1
ATOM 1394 C C . GLY A 1 181 ? -22.947 13.978 -18.360 1.00 48.28 181 GLY A C 1
ATOM 1395 O O . GLY A 1 181 ? -23.362 13.293 -19.293 1.00 48.28 181 GLY A O 1
ATOM 1396 N N . ASP A 1 182 ? -21.696 14.431 -18.344 1.00 39.88 182 ASP A N 1
ATOM 1397 C CA . ASP A 1 182 ? -20.774 14.162 -19.459 1.00 39.88 182 ASP A CA 1
ATOM 1398 C C . ASP A 1 182 ? -20.128 12.766 -19.365 1.00 39.88 182 ASP A C 1
ATOM 1400 O O . ASP A 1 182 ? -19.017 12.570 -18.867 1.00 39.88 182 ASP A O 1
ATOM 1404 N N . MET A 1 183 ? -20.831 11.762 -19.898 1.00 38.81 183 MET A N 1
ATOM 1405 C CA . MET A 1 183 ? -20.201 10.520 -20.354 1.00 38.81 183 MET A CA 1
ATOM 1406 C C . MET A 1 183 ? -19.384 10.813 -21.614 1.00 38.81 183 MET A C 1
ATOM 1408 O O . MET A 1 183 ? -19.935 10.993 -22.701 1.00 38.81 183 MET A O 1
ATOM 1412 N N . LEU A 1 184 ? -18.059 10.815 -21.485 1.00 38.84 184 LEU A N 1
ATOM 1413 C CA . LEU A 1 184 ? -17.150 10.898 -22.623 1.00 38.84 184 LEU A CA 1
ATOM 1414 C C . LEU A 1 184 ? -17.204 9.579 -23.426 1.00 38.84 184 LEU A C 1
ATOM 1416 O O . LEU A 1 184 ? -16.455 8.641 -23.156 1.00 38.84 184 LEU A O 1
ATOM 1420 N N . TYR A 1 185 ? -18.102 9.488 -24.409 1.00 35.81 185 TYR A N 1
ATOM 1421 C CA . TYR A 1 185 ? -18.084 8.411 -25.403 1.00 35.81 185 TYR A CA 1
ATOM 1422 C C . TYR A 1 185 ? -16.971 8.684 -26.419 1.00 35.81 185 TYR A C 1
ATOM 1424 O O . TYR A 1 185 ? -17.140 9.478 -27.342 1.00 35.81 185 TYR A O 1
ATOM 1432 N N . ILE A 1 186 ? -15.831 8.007 -26.279 1.00 36.66 186 ILE A N 1
ATOM 1433 C CA . ILE A 1 186 ? -14.842 7.936 -27.358 1.00 36.66 186 ILE A CA 1
ATOM 1434 C C . ILE A 1 186 ? -15.252 6.777 -28.272 1.00 36.66 186 ILE A C 1
ATOM 1436 O O . ILE A 1 186 ? -14.938 5.620 -28.003 1.00 36.66 186 ILE A O 1
ATOM 1440 N N . SER A 1 187 ? -15.984 7.089 -29.344 1.00 31.53 187 SER A N 1
ATOM 1441 C CA . SER A 1 187 ? -16.169 6.168 -30.468 1.00 31.53 187 SER A CA 1
ATOM 1442 C C . SER A 1 187 ? -14.894 6.180 -31.307 1.00 31.53 187 SER A C 1
ATOM 1444 O O . SER A 1 187 ? -14.524 7.223 -31.842 1.00 31.53 187 SER A O 1
ATOM 1446 N N . MET A 1 188 ? -14.221 5.037 -31.425 1.00 33.59 188 MET A N 1
ATOM 1447 C CA . MET A 1 188 ? -13.160 4.862 -32.418 1.00 33.59 188 MET A CA 1
ATOM 1448 C C . MET A 1 188 ? -13.811 4.612 -33.786 1.00 33.59 188 MET A C 1
ATOM 1450 O O . MET A 1 188 ? -14.688 3.754 -33.892 1.00 33.59 188 MET A O 1
ATOM 1454 N N . MET A 1 189 ? -13.413 5.389 -34.797 1.00 39.72 189 MET A N 1
ATOM 1455 C CA . MET A 1 189 ? -13.531 5.015 -36.212 1.00 39.72 189 MET A CA 1
ATOM 1456 C C . MET A 1 189 ? -12.241 4.332 -36.648 1.00 39.72 189 MET A C 1
ATOM 1458 O O . MET A 1 189 ? -11.172 4.777 -36.171 1.00 39.72 189 MET A O 1
#

Secondary structure (DSSP, 8-state):
----PPPPP------HHHHHHHHHTSHHHHHHHHHHHHHHHHHHHHHHHHHHHHHHHT--STTHHHHHHHHHHHHHHHHHHHHHHHHHHHHHH-TTS-HHHHHHHHHHHHHHHHHHHHHHHHHHHHHHHH--S-EEEEEETTEEEEEE---GGG--HHHHHHHHHHHHHHHGGGG---SS---------